Protein AF-A0A1Y1XAL0-F1 (afdb_monomer_lite)

Secondary structure (DSSP, 8-state):
-----HHHHHHHHHHHHHHHHHHHTTTTHHHHHHHHHHHTT------------------------HHHHHHT---TT-HHHHHHHHHHHHHHHHHHT-PBPHHHHS-HHHHHHSEE--S-----S-HHHHHHHT--SSHHHHHHHTT-SPPBTTBTT---S------PPTT--HHHHHHHHTTTT-HHHHHTT--STTPPPP-SPPPHHHHHHHHHHHHHH--SS-HHHHHTTSTT--HHHHHHHIIIIITTTTSEE-TTEEE-TTS-EEE---GGGGGGGGGTTGGGSTTSSSSSS--------------------------------SHHHHHHHHHHHHHSSSSSS-PPP-------PPPPP-

InterPro domains:
  IPR001005 SANT/Myb domain [PF00249] (204-249)
  IPR001005 SANT/Myb domain [PS50090] (204-250)
  IPR001005 SANT/Myb domain [cd00167] (206-250)
  IPR009057 Homedomain-like superfamily [SSF46689] (199-249)

Radius of gyration: 33.15 Å; chains: 1; bounding box: 78×92×92 Å

pLDDT: mean 72.62, std 22.56, range [26.36, 98.56]

Structure (mmCIF, N/CA/C/O backbone):
data_AF-A0A1Y1XAL0-F1
#
_entry.id   AF-A0A1Y1XAL0-F1
#
loop_
_atom_site.group_PDB
_atom_site.id
_atom_site.type_symbol
_atom_site.label_atom_id
_atom_site.label_alt_id
_atom_site.label_comp_id
_atom_site.label_asym_id
_atom_site.label_entity_id
_atom_site.label_seq_id
_atom_site.pdbx_PDB_ins_code
_atom_site.Cartn_x
_atom_site.Cartn_y
_atom_site.Cartn_z
_atom_site.occupancy
_atom_site.B_iso_or_equiv
_atom_site.auth_seq_id
_atom_site.auth_comp_id
_atom_site.auth_asym_id
_atom_site.auth_atom_id
_atom_site.pdbx_PDB_model_num
ATOM 1 N N . MET A 1 1 ? 34.451 -15.768 -30.040 1.00 48.62 1 MET A N 1
ATOM 2 C CA . MET A 1 1 ? 32.984 -15.589 -30.015 1.00 48.62 1 MET A CA 1
ATOM 3 C C . MET A 1 1 ? 32.489 -16.517 -28.932 1.00 48.62 1 MET A C 1
ATOM 5 O O . MET A 1 1 ? 32.356 -17.710 -29.168 1.00 48.62 1 MET A O 1
ATOM 9 N N . ASP A 1 2 ? 32.431 -15.988 -27.718 1.00 59.09 2 ASP A N 1
ATOM 10 C CA . ASP A 1 2 ? 32.365 -16.779 -26.494 1.00 59.09 2 ASP A CA 1
ATOM 11 C C . ASP A 1 2 ? 31.054 -17.565 -26.397 1.00 59.09 2 ASP A C 1
ATOM 13 O O . ASP A 1 2 ? 30.003 -17.107 -26.849 1.00 59.09 2 ASP A O 1
ATOM 17 N N . ASN A 1 3 ? 31.131 -18.768 -25.823 1.00 72.75 3 ASN A N 1
ATOM 18 C CA . ASN A 1 3 ? 29.997 -19.660 -25.591 1.00 72.75 3 ASN A CA 1
ATOM 19 C C . ASN A 1 3 ? 29.075 -19.051 -24.518 1.00 72.75 3 ASN A C 1
ATOM 21 O O . ASN A 1 3 ? 29.126 -19.409 -23.343 1.00 72.75 3 ASN A O 1
ATOM 25 N N . ILE A 1 4 ? 28.258 -18.075 -24.919 1.00 79.06 4 ILE A N 1
ATOM 26 C CA . ILE A 1 4 ? 27.230 -17.478 -24.066 1.00 79.06 4 ILE A CA 1
ATOM 27 C C . ILE A 1 4 ? 26.192 -18.561 -23.771 1.00 79.06 4 ILE A C 1
ATOM 29 O O . ILE A 1 4 ? 25.598 -19.132 -24.692 1.00 79.06 4 ILE A O 1
ATOM 33 N N . ASN A 1 5 ? 26.001 -18.833 -22.479 1.00 90.44 5 ASN A N 1
ATOM 34 C CA . ASN A 1 5 ? 25.055 -19.814 -21.960 1.00 90.44 5 ASN A CA 1
ATOM 35 C C . ASN A 1 5 ? 23.642 -19.551 -22.519 1.00 90.44 5 ASN A C 1
ATOM 37 O O . ASN A 1 5 ? 23.236 -18.402 -22.690 1.00 90.44 5 ASN A O 1
ATOM 41 N N . GLU A 1 6 ? 22.871 -20.601 -22.793 1.00 86.44 6 GLU A N 1
ATOM 42 C CA . GLU A 1 6 ? 21.536 -20.506 -23.401 1.00 86.44 6 GLU A CA 1
ATOM 43 C C . GLU A 1 6 ? 20.585 -19.616 -22.584 1.00 86.44 6 GLU A C 1
ATOM 45 O O . GLU A 1 6 ? 19.901 -18.750 -23.133 1.00 86.44 6 GLU A O 1
ATOM 50 N N . TYR A 1 7 ? 20.658 -19.722 -21.255 1.00 80.56 7 TYR A N 1
ATOM 51 C CA . TYR A 1 7 ? 19.945 -18.840 -20.328 1.00 80.56 7 TYR A CA 1
ATOM 52 C C . TYR A 1 7 ? 20.280 -17.354 -20.539 1.00 80.56 7 TYR A C 1
ATOM 54 O O . TYR A 1 7 ? 19.427 -16.472 -20.440 1.00 80.56 7 TYR A O 1
ATOM 62 N N . GLU A 1 8 ? 21.539 -17.054 -20.835 1.00 72.50 8 GLU A N 1
ATOM 63 C CA . GLU A 1 8 ? 22.023 -15.691 -20.999 1.00 72.50 8 GLU A CA 1
ATOM 64 C C . GLU A 1 8 ? 21.599 -15.097 -22.346 1.00 72.50 8 GLU A C 1
ATOM 66 O O . GLU A 1 8 ? 21.223 -13.924 -22.397 1.00 72.50 8 GLU A O 1
ATOM 71 N N . LYS A 1 9 ? 21.520 -15.924 -23.398 1.00 87.00 9 LYS A N 1
ATOM 72 C CA . LYS A 1 9 ? 20.901 -15.547 -24.678 1.00 87.00 9 LYS A CA 1
ATOM 73 C C . LYS A 1 9 ? 19.424 -15.194 -24.501 1.00 87.00 9 LYS A C 1
ATOM 75 O O . LYS A 1 9 ? 19.011 -14.108 -24.901 1.00 87.00 9 LYS A O 1
ATOM 80 N N . GLN A 1 10 ? 18.649 -16.058 -23.843 1.00 79.94 10 GLN A N 1
ATOM 81 C CA . GLN A 1 10 ? 17.216 -15.826 -23.621 1.00 79.94 10 GLN A CA 1
ATOM 82 C C . GLN A 1 10 ? 16.967 -14.569 -22.778 1.00 79.94 10 GLN A C 1
ATOM 84 O O . GLN A 1 10 ? 16.070 -13.772 -23.051 1.00 79.94 10 GLN A O 1
ATOM 89 N N . ARG A 1 11 ? 17.817 -14.333 -21.779 1.00 76.75 11 ARG A N 1
ATOM 90 C CA . ARG A 1 11 ? 17.751 -13.135 -20.950 1.00 76.75 11 ARG A CA 1
ATOM 91 C C . ARG A 1 11 ? 18.066 -11.849 -21.724 1.00 76.75 11 ARG A C 1
ATOM 93 O O . ARG A 1 11 ? 17.391 -10.844 -21.501 1.00 76.75 11 ARG A O 1
ATOM 100 N N . LEU A 1 12 ? 19.084 -11.850 -22.587 1.00 78.50 12 LEU A N 1
ATOM 101 C CA . LEU A 1 12 ? 19.417 -10.696 -23.433 1.00 78.50 12 LEU A CA 1
ATOM 102 C C . LEU A 1 12 ? 18.283 -10.375 -24.410 1.00 78.50 12 LEU A C 1
ATOM 104 O O . LEU A 1 12 ? 17.948 -9.203 -24.584 1.00 78.50 12 LEU A O 1
ATOM 108 N N . GLU A 1 13 ? 17.640 -11.405 -24.955 1.00 86.69 13 GLU A N 1
ATOM 109 C CA . GLU A 1 13 ? 16.470 -11.250 -25.816 1.00 86.69 13 GLU A CA 1
ATOM 110 C C . GLU A 1 13 ? 15.296 -10.600 -25.066 1.00 86.69 13 GLU A C 1
ATOM 112 O O . GLU A 1 13 ? 14.691 -9.644 -25.554 1.00 86.69 13 GLU A O 1
ATOM 117 N N . ASN A 1 14 ? 15.039 -11.008 -23.818 1.00 78.81 14 ASN A N 1
ATOM 118 C CA . ASN A 1 14 ? 14.011 -10.382 -22.978 1.00 78.81 14 ASN A CA 1
ATOM 119 C C . ASN A 1 14 ? 14.323 -8.904 -22.675 1.00 78.81 14 ASN A C 1
ATOM 121 O O . ASN A 1 14 ? 13.426 -8.058 -22.693 1.00 78.81 14 ASN A O 1
ATOM 125 N N . ILE A 1 15 ? 15.594 -8.561 -22.428 1.00 74.56 15 ILE A N 1
ATOM 126 C CA . ILE A 1 15 ? 16.019 -7.165 -22.231 1.00 74.56 15 ILE A CA 1
ATOM 127 C C . ILE A 1 15 ? 15.779 -6.350 -23.505 1.00 74.56 15 ILE A C 1
ATOM 129 O O . ILE A 1 15 ? 15.231 -5.248 -23.425 1.00 74.56 15 ILE A O 1
ATOM 133 N N . ARG A 1 16 ? 16.149 -6.890 -24.670 1.00 82.94 16 ARG A N 1
ATOM 134 C CA . ARG A 1 16 ? 15.943 -6.244 -25.969 1.00 82.94 16 ARG A CA 1
ATOM 135 C C . ARG A 1 16 ? 14.458 -5.985 -26.231 1.00 82.94 16 ARG A C 1
ATOM 137 O O . ARG A 1 16 ? 14.085 -4.841 -26.489 1.00 82.94 16 ARG A O 1
ATOM 144 N N . ARG A 1 17 ? 13.609 -6.999 -26.053 1.00 83.56 17 ARG A N 1
ATOM 145 C CA . ARG A 1 17 ? 12.149 -6.896 -26.204 1.00 83.56 17 ARG A CA 1
ATOM 146 C C . ARG A 1 17 ? 11.548 -5.828 -25.289 1.00 83.56 17 ARG A C 1
ATOM 148 O O . ARG A 1 17 ? 10.662 -5.077 -25.690 1.00 83.56 17 ARG A O 1
ATOM 155 N N . ASN A 1 18 ? 12.060 -5.710 -24.065 1.00 74.56 18 ASN A N 1
ATOM 156 C CA . ASN A 1 18 ? 11.615 -4.687 -23.119 1.00 74.56 18 ASN A CA 1
ATOM 157 C C . ASN A 1 18 ? 12.042 -3.278 -23.515 1.00 74.56 18 ASN A C 1
ATOM 159 O O . ASN A 1 18 ? 11.266 -2.338 -23.354 1.00 74.56 18 ASN A O 1
ATOM 163 N N . GLN A 1 19 ? 13.244 -3.117 -24.063 1.00 72.62 19 GLN A N 1
ATOM 164 C CA . GLN A 1 19 ? 13.681 -1.835 -24.609 1.00 72.62 19 GLN A CA 1
ATOM 165 C C . GLN A 1 19 ? 12.853 -1.427 -25.832 1.00 72.62 19 GLN A C 1
ATOM 167 O O . GLN A 1 19 ? 12.504 -0.254 -25.947 1.00 72.62 19 GLN A O 1
ATOM 172 N N . GLU A 1 20 ? 12.507 -2.367 -26.712 1.00 83.88 20 GLU A N 1
ATOM 173 C CA . GLU A 1 20 ? 11.638 -2.127 -27.871 1.00 83.88 20 GLU A CA 1
ATOM 174 C C . GLU A 1 20 ? 10.230 -1.697 -27.430 1.00 83.88 20 GLU A C 1
ATOM 176 O O . GLU A 1 20 ? 9.794 -0.615 -27.818 1.00 83.88 20 GLU A O 1
ATOM 181 N N . LYS A 1 21 ? 9.595 -2.412 -26.489 1.00 84.38 21 LYS A N 1
ATOM 182 C CA . LYS A 1 21 ? 8.302 -1.999 -25.904 1.00 84.38 21 LYS A CA 1
ATOM 183 C C . LYS A 1 21 ? 8.347 -0.601 -25.275 1.00 84.38 21 LYS A C 1
ATOM 185 O O . LYS A 1 21 ? 7.420 0.191 -25.420 1.00 84.38 21 LYS A O 1
ATOM 190 N N . LEU A 1 22 ? 9.426 -0.255 -24.568 1.00 78.50 22 LEU A N 1
ATOM 191 C CA . LEU A 1 22 ? 9.580 1.088 -23.988 1.00 78.50 22 LEU A CA 1
ATOM 192 C C . LEU A 1 22 ? 9.746 2.183 -25.056 1.00 78.50 22 LEU A C 1
ATOM 194 O O . LEU A 1 22 ? 9.347 3.327 -24.812 1.00 78.50 22 LEU A O 1
ATOM 198 N N . LYS A 1 23 ? 10.342 1.858 -26.212 1.00 80.38 23 LYS A N 1
ATOM 199 C CA . LYS A 1 23 ? 10.424 2.760 -27.371 1.00 80.38 23 LYS A CA 1
ATOM 200 C C . LYS A 1 23 ? 9.059 2.923 -28.032 1.00 80.38 23 LYS A C 1
ATOM 202 O O . LYS A 1 23 ? 8.672 4.058 -28.282 1.00 80.38 23 LYS A O 1
ATOM 207 N N . GLU A 1 24 ? 8.325 1.830 -28.240 1.00 85.50 24 GLU A N 1
ATOM 208 C CA . GLU A 1 24 ? 6.957 1.844 -28.783 1.00 85.50 24 GLU A CA 1
ATOM 209 C C . GLU A 1 24 ? 6.018 2.708 -27.934 1.00 85.50 24 GLU A C 1
ATOM 211 O O . GLU A 1 24 ? 5.260 3.515 -28.462 1.00 85.50 24 GLU A O 1
ATOM 216 N N . LEU A 1 25 ? 6.135 2.625 -26.605 1.00 86.19 25 LEU A N 1
ATOM 217 C CA . LEU A 1 25 ? 5.357 3.443 -25.670 1.00 86.19 25 LEU A CA 1
ATOM 218 C C . LEU A 1 25 ? 5.834 4.906 -25.566 1.00 86.19 25 LEU A C 1
ATOM 220 O O . LEU A 1 25 ? 5.322 5.651 -24.731 1.00 86.19 25 LEU A O 1
ATOM 224 N N . ASN A 1 26 ? 6.829 5.332 -26.356 1.00 81.62 26 ASN A N 1
ATOM 225 C CA . ASN A 1 26 ? 7.427 6.675 -26.313 1.00 81.62 26 ASN A CA 1
ATOM 226 C C . ASN A 1 26 ? 7.956 7.104 -24.925 1.00 81.62 26 ASN A C 1
ATOM 228 O O . ASN A 1 26 ? 8.165 8.286 -24.648 1.00 81.62 26 ASN A O 1
ATOM 232 N N . LEU A 1 27 ? 8.240 6.150 -24.034 1.00 71.06 27 LEU A N 1
ATOM 233 C CA . LEU A 1 27 ? 8.754 6.444 -22.692 1.00 71.06 27 LEU A CA 1
ATOM 234 C C . LEU A 1 27 ? 10.250 6.803 -22.714 1.00 71.06 27 LEU A C 1
ATOM 236 O O . LEU A 1 27 ? 10.735 7.511 -21.831 1.00 71.06 27 LEU A O 1
ATOM 240 N N . LEU A 1 28 ? 10.984 6.335 -23.730 1.00 62.69 28 LEU A N 1
ATOM 241 C CA . LEU A 1 28 ? 12.413 6.615 -23.925 1.00 62.69 28 LEU A CA 1
ATOM 242 C C . LEU A 1 28 ? 12.677 7.962 -24.620 1.00 62.69 28 LEU A C 1
ATOM 244 O O . LEU A 1 28 ? 13.638 8.647 -24.264 1.00 62.69 28 LEU A O 1
ATOM 248 N N . SER A 1 29 ? 11.820 8.379 -25.557 1.00 61.69 29 SER A N 1
ATOM 249 C CA . SER A 1 29 ? 11.965 9.647 -26.292 1.00 61.69 29 SER A CA 1
ATOM 250 C C . SER A 1 29 ? 11.763 10.862 -25.384 1.00 61.69 29 SER A C 1
ATOM 252 O O . SER A 1 29 ? 12.514 11.833 -25.483 1.00 61.69 29 SER A O 1
ATOM 254 N N . ALA A 1 30 ? 10.856 10.768 -24.406 1.00 57.75 30 ALA A N 1
ATOM 255 C CA . ALA A 1 30 ? 10.685 11.793 -23.379 1.00 57.75 30 ALA A CA 1
ATOM 256 C C . ALA A 1 30 ? 11.968 12.033 -22.563 1.00 57.75 30 ALA A C 1
ATOM 258 O O . ALA A 1 30 ? 12.241 13.165 -22.188 1.00 57.75 30 ALA A O 1
ATOM 259 N N . SER A 1 31 ? 12.786 11.003 -22.309 1.00 55.25 31 SER A N 1
ATOM 260 C CA . SER A 1 31 ? 14.052 11.150 -21.575 1.00 55.25 31 SER A CA 1
ATOM 261 C C . SER A 1 31 ? 15.145 11.827 -22.409 1.00 55.25 31 SER A C 1
ATOM 263 O O . SER A 1 31 ? 15.897 12.638 -21.870 1.00 55.25 31 SER A O 1
ATOM 265 N N . LEU A 1 32 ? 15.230 11.506 -23.705 1.00 58.97 32 LEU A N 1
ATOM 266 C CA . LEU A 1 32 ? 16.226 12.063 -24.632 1.00 58.97 32 LEU A CA 1
ATOM 267 C C . LEU A 1 32 ? 15.937 13.531 -24.988 1.00 58.97 32 LEU A C 1
ATOM 269 O O . LEU A 1 32 ? 16.860 14.339 -25.028 1.00 58.97 32 LEU A O 1
ATOM 273 N N . LEU A 1 33 ? 14.662 13.918 -25.116 1.00 55.84 33 LEU A N 1
ATOM 274 C CA . LEU A 1 33 ? 14.248 15.313 -25.349 1.00 55.84 33 LEU A CA 1
ATOM 275 C C . LEU A 1 33 ? 14.695 16.288 -24.239 1.00 55.84 33 LEU A C 1
ATOM 277 O O . LEU A 1 33 ? 14.855 17.482 -24.491 1.00 55.84 33 LEU A O 1
ATOM 281 N N . PHE A 1 34 ? 14.944 15.806 -23.016 1.00 54.88 34 PHE A N 1
ATOM 282 C CA . PHE A 1 34 ? 15.472 16.636 -21.925 1.00 54.88 34 PHE A CA 1
ATOM 283 C C . PHE A 1 34 ? 17.009 16.669 -21.846 1.00 54.88 34 PHE A C 1
ATOM 285 O O . PHE A 1 34 ? 17.548 17.537 -21.150 1.00 54.88 34 PHE A O 1
ATOM 292 N N . GLU A 1 35 ? 17.727 15.772 -22.530 1.00 58.25 35 GLU A N 1
ATOM 293 C CA . GLU A 1 35 ? 19.197 15.764 -22.533 1.00 58.25 35 GLU A CA 1
ATOM 294 C C . GLU A 1 35 ? 19.777 16.909 -23.371 1.00 58.25 35 GLU A C 1
ATOM 296 O O . GLU A 1 35 ? 20.735 17.553 -22.926 1.00 58.25 35 GLU A O 1
ATOM 301 N N . ASP A 1 36 ? 19.161 17.255 -24.501 1.00 55.88 36 ASP A N 1
ATOM 302 C CA . ASP A 1 36 ? 19.665 18.323 -25.376 1.00 55.88 36 ASP A CA 1
ATOM 303 C C . ASP A 1 36 ? 19.477 19.726 -24.776 1.00 55.88 36 ASP A C 1
ATOM 305 O O . ASP A 1 36 ? 20.391 20.549 -24.823 1.00 55.88 36 ASP A O 1
ATOM 309 N N . LEU A 1 37 ? 18.391 19.961 -24.031 1.00 55.66 37 LEU A N 1
ATOM 310 C CA . LEU A 1 37 ? 18.186 21.215 -23.286 1.00 55.66 37 LEU A CA 1
ATOM 311 C C . LEU A 1 37 ? 19.155 21.395 -22.100 1.00 55.66 37 LEU A C 1
ATOM 313 O O . LEU A 1 37 ? 19.266 22.488 -21.532 1.00 55.66 37 LEU A O 1
ATOM 317 N N . SER A 1 38 ? 19.839 20.327 -21.679 1.00 54.50 38 SER A N 1
ATOM 318 C CA . SER A 1 38 ? 20.780 20.360 -20.555 1.00 54.50 38 SER A CA 1
ATOM 319 C C . SER A 1 38 ? 22.212 20.710 -20.973 1.00 54.50 38 SER A C 1
ATOM 321 O O . SER A 1 38 ? 22.966 21.253 -20.158 1.00 54.50 38 SER A O 1
ATOM 323 N N . LYS A 1 39 ? 22.577 20.467 -22.241 1.00 56.44 39 LYS A N 1
ATOM 324 C CA . LYS A 1 39 ? 23.927 20.726 -22.763 1.00 56.44 39 LYS A CA 1
ATOM 325 C C . LYS A 1 39 ? 24.206 22.222 -22.947 1.00 56.44 39 LYS A C 1
ATOM 327 O O . LYS A 1 39 ? 25.329 22.651 -22.699 1.00 56.44 39 LYS A O 1
ATOM 332 N N . GLU A 1 40 ? 23.193 23.044 -23.223 1.00 56.72 40 GLU A N 1
ATOM 333 C CA . GLU A 1 40 ? 23.378 24.495 -23.413 1.00 56.72 40 GLU A CA 1
ATOM 334 C C . GLU A 1 40 ? 23.544 25.306 -22.112 1.00 56.72 40 GLU A C 1
ATOM 336 O O . GLU A 1 40 ? 24.049 26.428 -22.138 1.00 56.72 40 GLU A O 1
ATOM 341 N N . LYS A 1 41 ? 23.181 24.771 -20.935 1.00 54.22 41 LYS A N 1
ATOM 342 C CA . LYS A 1 41 ? 23.181 25.551 -19.673 1.00 54.22 41 LYS A CA 1
ATOM 343 C C . LYS A 1 41 ? 24.409 25.355 -18.774 1.00 54.22 41 LYS A C 1
ATOM 345 O O . LYS A 1 41 ? 24.507 26.004 -17.727 1.00 54.22 41 LYS A O 1
ATOM 350 N N . ASN A 1 42 ? 25.390 24.549 -19.179 1.00 47.28 42 ASN A N 1
ATOM 351 C CA . ASN A 1 42 ? 26.581 24.250 -18.373 1.00 47.28 42 ASN A CA 1
ATOM 352 C C . ASN A 1 42 ? 27.774 25.188 -18.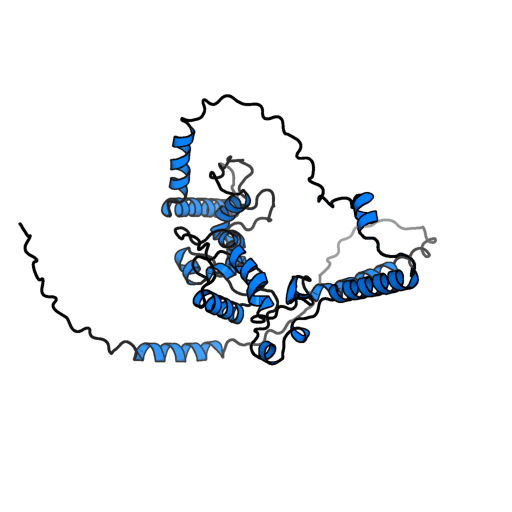655 1.00 47.28 42 ASN A C 1
ATOM 354 O O . ASN A 1 42 ? 28.885 24.748 -18.925 1.00 47.28 42 ASN A O 1
ATOM 358 N N . LYS A 1 43 ? 27.564 26.504 -18.501 1.00 52.88 43 LYS A N 1
ATOM 359 C CA . LYS A 1 43 ? 28.628 27.505 -18.248 1.00 52.88 43 LYS A CA 1
ATOM 360 C C . LYS A 1 43 ? 28.443 28.209 -16.893 1.00 52.88 43 LYS A C 1
ATOM 362 O O . LYS A 1 43 ? 28.799 29.372 -16.723 1.00 52.88 43 LYS A O 1
ATOM 367 N N . LYS A 1 44 ? 27.869 27.534 -15.889 1.00 51.56 44 LYS A N 1
ATOM 368 C CA . LYS A 1 44 ? 27.750 28.099 -14.533 1.00 51.56 44 LYS A CA 1
ATOM 369 C C . LYS A 1 44 ? 28.879 27.601 -13.632 1.00 51.56 44 LYS A C 1
ATOM 371 O O . LYS A 1 44 ? 29.004 26.412 -13.356 1.00 51.56 44 LYS A O 1
ATOM 376 N N . ARG A 1 45 ? 29.702 28.568 -13.208 1.00 51.12 45 ARG A N 1
ATOM 377 C CA . ARG A 1 45 ? 30.808 28.482 -12.244 1.00 51.12 45 ARG A CA 1
ATOM 378 C C . ARG A 1 45 ? 30.515 27.472 -11.127 1.00 51.12 45 ARG A C 1
ATOM 380 O O . ARG A 1 45 ? 29.500 27.592 -10.442 1.00 51.12 45 ARG A O 1
ATOM 387 N N . LYS A 1 46 ? 31.432 26.519 -10.918 1.00 42.88 46 LYS A N 1
ATOM 388 C CA . LYS A 1 46 ? 31.450 25.629 -9.749 1.00 42.88 46 LYS A CA 1
ATOM 389 C C . LYS A 1 46 ? 31.536 26.488 -8.482 1.00 42.88 46 LYS A C 1
ATOM 391 O O . LYS A 1 46 ? 32.620 26.898 -8.087 1.00 42.88 46 LYS A O 1
ATOM 396 N N . ARG A 1 47 ? 30.397 26.786 -7.854 1.00 50.78 47 ARG A N 1
ATOM 397 C CA . ARG A 1 47 ? 30.373 27.251 -6.465 1.00 50.78 47 ARG A CA 1
ATOM 398 C C . ARG A 1 47 ? 30.624 26.034 -5.586 1.00 50.78 47 ARG A C 1
ATOM 400 O O . ARG A 1 47 ? 29.810 25.113 -5.549 1.00 50.78 47 ARG A O 1
ATOM 407 N N . THR A 1 48 ? 31.775 26.017 -4.930 1.00 46.44 48 THR A N 1
ATOM 408 C CA . THR A 1 48 ? 32.097 25.105 -3.836 1.00 46.44 48 THR A CA 1
ATOM 409 C C . THR A 1 48 ? 31.086 25.332 -2.715 1.00 46.44 48 THR A C 1
ATOM 411 O O . THR A 1 48 ? 31.164 26.296 -1.963 1.00 46.44 48 THR A O 1
ATOM 414 N N . TYR A 1 49 ? 30.074 24.469 -2.630 1.00 51.47 49 TYR A N 1
ATOM 415 C CA . TYR A 1 49 ? 29.219 24.414 -1.453 1.00 51.47 49 TYR A CA 1
ATOM 416 C C . TYR A 1 49 ? 29.961 23.628 -0.375 1.00 51.47 49 TYR A C 1
ATOM 418 O O . TYR A 1 49 ? 30.008 22.397 -0.413 1.00 51.47 49 TYR A O 1
ATOM 426 N N . GLU A 1 50 ? 30.537 24.338 0.592 1.00 58.81 50 GLU A N 1
ATOM 427 C CA . GLU A 1 50 ? 30.875 23.735 1.875 1.00 58.81 50 GLU A CA 1
ATOM 428 C C . GLU A 1 50 ? 29.600 23.130 2.469 1.00 58.81 50 GLU A C 1
ATOM 430 O O . GLU A 1 50 ? 28.573 23.800 2.626 1.00 58.81 50 GLU A O 1
ATOM 435 N N . LYS A 1 51 ? 29.645 21.829 2.769 1.00 50.12 51 LYS A N 1
ATOM 436 C CA . LYS A 1 51 ? 28.567 21.133 3.470 1.00 50.12 51 LYS A CA 1
ATOM 437 C C . LYS A 1 51 ? 28.398 21.772 4.849 1.00 50.12 51 LYS A C 1
ATOM 439 O O . LYS A 1 51 ? 29.077 21.386 5.799 1.00 50.12 51 LYS A O 1
ATOM 444 N N . LYS A 1 52 ? 27.461 22.714 4.985 1.00 54.31 52 LYS A N 1
ATOM 445 C CA . LYS A 1 52 ? 26.946 23.118 6.297 1.00 54.31 52 LYS A CA 1
ATOM 446 C C . LYS A 1 52 ? 26.393 21.864 6.971 1.00 54.31 52 LYS A C 1
ATOM 448 O O . LYS A 1 52 ? 25.378 21.323 6.537 1.00 54.31 52 LYS A O 1
ATOM 453 N N . LYS A 1 53 ? 27.082 21.390 8.014 1.00 57.28 53 LYS A N 1
ATOM 454 C CA . LYS A 1 53 ? 26.567 20.372 8.935 1.00 57.28 53 LYS A CA 1
ATOM 455 C C . LYS A 1 53 ? 25.220 20.877 9.450 1.00 57.28 53 LYS A C 1
ATOM 457 O O . LYS A 1 53 ? 25.172 21.868 10.178 1.00 57.28 53 LYS A O 1
ATOM 462 N N . THR A 1 54 ? 24.130 20.236 9.044 1.00 49.75 54 THR A N 1
ATOM 463 C CA . THR A 1 54 ? 22.817 20.443 9.650 1.00 49.75 54 THR A CA 1
ATOM 464 C C . THR A 1 54 ? 22.939 20.024 11.108 1.00 49.75 54 THR A C 1
ATOM 466 O O . THR A 1 54 ? 23.035 18.835 11.401 1.00 49.75 54 THR A O 1
ATOM 469 N N . LYS A 1 55 ? 23.029 20.999 12.019 1.00 64.12 55 LYS A N 1
ATOM 470 C CA . LYS A 1 55 ? 22.909 20.729 13.452 1.00 64.12 55 LYS A CA 1
ATOM 471 C C . LYS A 1 55 ? 21.532 20.107 13.659 1.00 64.12 55 LYS A C 1
ATOM 473 O O . LYS A 1 55 ? 20.542 20.677 13.205 1.00 64.12 55 LYS A O 1
ATOM 478 N N . GLU A 1 56 ? 21.489 18.936 14.283 1.00 55.03 56 GLU A N 1
ATOM 479 C CA . GLU A 1 56 ? 20.242 18.305 14.700 1.00 55.03 56 GLU A CA 1
ATOM 480 C C . GLU A 1 56 ? 19.423 19.332 15.484 1.00 55.03 56 GLU A C 1
ATOM 482 O O . GLU A 1 56 ? 19.864 19.846 16.517 1.00 55.03 56 GLU A O 1
ATOM 487 N N . VAL A 1 57 ? 18.248 19.678 14.958 1.00 50.03 57 VAL A N 1
ATOM 488 C CA . VAL A 1 57 ? 17.283 20.503 15.678 1.00 50.03 57 VAL A CA 1
ATOM 489 C C . VAL A 1 57 ? 16.724 19.609 16.774 1.00 50.03 57 VAL A C 1
ATOM 491 O O . VAL A 1 57 ? 15.778 18.855 16.558 1.00 50.03 57 VAL A O 1
ATOM 494 N N . LYS A 1 58 ? 17.363 19.638 17.947 1.00 54.19 58 LYS A N 1
ATOM 495 C CA . LYS A 1 58 ? 16.783 19.053 19.154 1.00 54.19 58 LYS A CA 1
ATOM 496 C C . LYS A 1 58 ? 15.405 19.697 19.349 1.00 54.19 58 LYS A C 1
ATOM 498 O O . LYS A 1 58 ? 15.310 20.918 19.192 1.00 54.19 58 LYS A O 1
ATOM 503 N N . PRO A 1 59 ? 14.352 18.919 19.658 1.00 45.75 59 PRO A N 1
ATOM 504 C CA . PRO A 1 59 ? 13.040 19.483 19.941 1.00 45.75 59 PRO A CA 1
ATOM 505 C C . PRO A 1 59 ? 13.204 20.579 20.993 1.00 45.75 59 PRO A C 1
ATOM 507 O O . PRO A 1 59 ? 13.826 20.363 22.038 1.00 45.75 59 PRO A O 1
ATOM 510 N N . VAL A 1 60 ? 12.711 21.777 20.678 1.00 45.22 60 VAL A N 1
ATOM 511 C CA . VAL A 1 60 ? 12.734 22.923 21.587 1.00 45.22 60 VAL A CA 1
ATOM 512 C C . VAL A 1 60 ? 11.702 22.642 22.672 1.00 45.22 60 VAL A C 1
ATOM 514 O O . VAL A 1 60 ? 10.594 23.169 22.657 1.00 45.22 60 VAL A O 1
ATOM 517 N N . TYR A 1 61 ? 12.054 21.792 23.633 1.00 52.00 61 TYR A N 1
ATOM 518 C CA . TYR A 1 61 ? 11.429 21.860 24.939 1.00 52.00 61 TYR A CA 1
ATOM 519 C C . TYR A 1 61 ? 11.808 23.236 25.477 1.00 52.00 61 TYR A C 1
ATOM 521 O O . TYR A 1 61 ? 12.967 23.469 25.834 1.00 52.00 61 TYR A O 1
ATOM 529 N N . LYS A 1 62 ? 10.868 24.190 25.445 1.00 53.50 62 LYS A N 1
ATOM 530 C CA . LYS A 1 62 ? 11.038 25.464 26.145 1.00 53.50 62 LYS A CA 1
ATOM 531 C C . LYS A 1 62 ? 11.324 25.094 27.596 1.00 53.50 62 LYS A C 1
ATOM 533 O O . LYS A 1 62 ? 10.428 24.639 28.299 1.00 53.50 62 LYS A O 1
ATOM 538 N N . ARG A 1 63 ? 12.587 25.210 28.021 1.00 55.06 63 ARG A N 1
ATOM 539 C CA . ARG A 1 63 ? 12.950 25.087 29.433 1.00 55.06 63 ARG A CA 1
ATOM 540 C C . ARG A 1 63 ? 12.057 26.071 30.170 1.00 55.06 63 ARG A C 1
ATOM 542 O O . ARG A 1 63 ? 12.163 27.271 29.921 1.00 55.06 63 ARG A O 1
ATOM 549 N N . ILE A 1 64 ? 11.182 25.547 31.022 1.00 66.12 64 ILE A N 1
ATOM 550 C CA . ILE A 1 64 ? 10.385 26.361 31.931 1.00 66.12 64 ILE A CA 1
ATOM 551 C C . ILE A 1 64 ? 11.388 27.232 32.683 1.00 66.12 64 ILE A C 1
ATOM 553 O O . ILE A 1 64 ? 12.309 26.728 33.332 1.00 66.12 64 ILE A O 1
ATOM 557 N N . THR A 1 65 ? 11.299 28.544 32.491 1.00 71.81 65 THR A N 1
ATOM 558 C CA . THR A 1 65 ? 12.237 29.461 33.132 1.00 71.81 65 THR A CA 1
ATOM 559 C C . THR A 1 65 ? 11.944 29.500 34.627 1.00 71.81 65 THR A C 1
ATOM 561 O O . THR A 1 65 ? 10.814 29.281 35.065 1.00 71.81 65 THR A O 1
ATOM 564 N N . ARG A 1 66 ? 12.954 29.826 35.438 1.00 63.53 66 ARG A N 1
ATOM 565 C CA . ARG A 1 66 ? 12.804 29.941 36.899 1.00 63.53 66 ARG A CA 1
ATOM 566 C C . ARG A 1 66 ? 11.674 30.906 37.301 1.00 63.53 66 ARG A C 1
ATOM 568 O O . ARG A 1 66 ? 11.075 30.732 38.353 1.00 63.53 66 ARG A O 1
ATOM 575 N N . ASN A 1 67 ? 11.352 31.874 36.441 1.00 66.19 67 ASN A N 1
ATOM 576 C CA . ASN A 1 67 ? 10.257 32.824 36.637 1.00 66.19 67 ASN A CA 1
ATOM 577 C C . ASN A 1 67 ? 8.887 32.259 36.225 1.00 66.19 67 ASN A C 1
ATOM 579 O O . ASN A 1 67 ? 7.904 32.545 36.898 1.00 66.19 67 ASN A O 1
ATOM 583 N N . GLN A 1 68 ? 8.811 31.407 35.196 1.00 67.25 68 GLN A N 1
ATOM 584 C CA . GLN A 1 68 ? 7.583 30.666 34.866 1.00 67.25 68 GLN A CA 1
ATOM 585 C C . GLN A 1 68 ? 7.228 29.646 35.955 1.00 67.25 68 GLN A C 1
ATOM 587 O O . GLN A 1 68 ? 6.062 29.508 36.301 1.00 67.25 68 GLN A O 1
ATOM 592 N N . ALA A 1 69 ? 8.232 28.996 36.554 1.00 60.53 69 ALA A N 1
ATOM 593 C CA . ALA A 1 69 ? 8.032 28.103 37.696 1.00 60.53 69 ALA A CA 1
ATOM 594 C C . ALA A 1 69 ? 7.520 28.845 38.947 1.00 60.53 69 ALA A C 1
ATOM 596 O O . ALA A 1 69 ? 6.715 28.297 39.689 1.00 60.53 69 ALA A O 1
ATOM 597 N N . LYS A 1 70 ? 7.951 30.100 39.160 1.00 64.19 70 LYS A N 1
ATOM 598 C CA . LYS A 1 70 ? 7.447 30.962 40.244 1.00 64.19 70 LYS A CA 1
ATOM 599 C C . LYS A 1 70 ? 6.025 31.466 39.985 1.00 64.19 70 LYS A C 1
ATOM 601 O O . LYS A 1 70 ? 5.218 31.463 40.898 1.00 64.19 70 LYS A O 1
ATOM 606 N N . LEU A 1 71 ? 5.706 31.866 38.751 1.00 62.19 71 LEU A N 1
ATOM 607 C CA . LEU A 1 71 ? 4.355 32.313 38.376 1.00 62.19 71 LEU A CA 1
ATOM 608 C C . LEU A 1 71 ? 3.317 31.194 38.454 1.00 62.19 71 LEU A C 1
ATOM 610 O O . LEU A 1 71 ? 2.150 31.475 38.702 1.00 62.19 71 LEU A O 1
ATOM 614 N N . LEU A 1 72 ? 3.738 29.940 38.267 1.00 61.47 72 LEU A N 1
ATOM 615 C CA . LEU A 1 72 ? 2.838 28.805 38.403 1.00 61.47 72 LEU A CA 1
ATOM 616 C C . LEU A 1 72 ? 2.321 28.611 39.828 1.00 61.47 72 LEU A C 1
ATOM 618 O O . LEU A 1 72 ? 1.332 27.903 39.929 1.00 61.47 72 LEU A O 1
ATOM 622 N N . ASN A 1 73 ? 2.921 29.224 40.870 1.00 53.53 73 ASN A N 1
ATOM 623 C CA . ASN A 1 73 ? 2.416 29.301 42.256 1.00 53.53 73 ASN A CA 1
ATOM 624 C C . ASN A 1 73 ? 1.554 28.093 42.678 1.00 53.53 73 ASN A C 1
ATOM 626 O O . ASN A 1 73 ? 0.509 28.231 43.312 1.00 53.53 73 ASN A O 1
ATOM 630 N N . ILE A 1 74 ? 1.996 26.885 42.312 1.00 56.72 74 ILE A N 1
ATOM 631 C CA . ILE A 1 74 ? 1.378 25.658 42.781 1.00 56.72 74 ILE A CA 1
ATOM 632 C C . ILE A 1 74 ? 1.820 25.616 44.227 1.00 56.72 74 ILE A C 1
ATOM 634 O O . ILE A 1 74 ? 3.005 25.460 44.513 1.00 56.72 74 ILE A O 1
ATOM 638 N N . ASN A 1 75 ? 0.886 25.889 45.125 1.00 54.84 75 ASN A N 1
ATOM 639 C CA . ASN A 1 75 ? 1.104 25.868 46.555 1.00 54.84 75 ASN A CA 1
ATOM 640 C C . ASN A 1 75 ? 1.546 24.439 46.929 1.00 54.84 75 ASN A C 1
ATOM 642 O O . ASN A 1 75 ? 0.717 23.545 47.072 1.00 54.84 75 ASN A O 1
ATOM 646 N N . VAL A 1 76 ? 2.861 24.194 47.015 1.00 53.91 76 VAL A N 1
ATOM 647 C CA . VAL A 1 76 ? 3.491 22.874 47.258 1.00 53.91 76 VAL A CA 1
ATOM 648 C C . VAL A 1 76 ? 3.300 22.421 48.716 1.00 53.91 76 VAL A C 1
ATOM 650 O O . VAL A 1 76 ? 4.103 21.670 49.260 1.00 53.91 76 VAL A O 1
ATOM 653 N N . ASN A 1 77 ? 2.240 22.869 49.386 1.00 56.72 77 ASN A N 1
ATOM 654 C CA . ASN A 1 77 ? 1.979 22.506 50.776 1.00 56.72 77 ASN A CA 1
ATOM 655 C C . ASN A 1 77 ? 1.356 21.116 50.926 1.00 56.72 77 ASN A C 1
ATOM 657 O O . ASN A 1 77 ? 1.254 20.630 52.045 1.00 56.72 77 ASN A O 1
ATOM 661 N N . ASN A 1 78 ? 1.020 20.435 49.825 1.00 64.75 78 ASN A N 1
ATOM 662 C CA . ASN A 1 78 ? 0.488 19.078 49.875 1.00 64.75 78 ASN A CA 1
ATOM 663 C C . ASN A 1 78 ? 1.265 18.134 48.947 1.00 64.75 78 ASN A C 1
ATOM 665 O O . ASN A 1 78 ? 0.810 17.721 47.881 1.00 64.75 78 ASN A O 1
ATOM 669 N N . LYS A 1 79 ? 2.483 17.775 49.368 1.00 71.00 79 LYS A N 1
ATOM 670 C CA . LYS A 1 79 ? 3.339 16.782 48.693 1.00 71.00 79 LYS A CA 1
ATOM 671 C C . LYS A 1 79 ? 2.601 15.459 48.432 1.00 71.00 79 LYS A C 1
ATOM 673 O O . LYS A 1 79 ? 2.846 14.813 47.416 1.00 71.00 79 LYS A O 1
ATOM 678 N N . GLU A 1 80 ? 1.672 15.086 49.311 1.00 74.12 80 GLU A N 1
ATOM 679 C CA . GLU A 1 80 ? 0.824 13.906 49.135 1.00 74.12 80 GLU A CA 1
ATOM 680 C C . GLU A 1 80 ? -0.165 14.033 47.969 1.00 74.12 80 GLU A C 1
ATOM 682 O O . GLU A 1 80 ? -0.381 13.056 47.254 1.00 74.12 80 GLU A O 1
ATOM 687 N N . GLU A 1 81 ? -0.744 15.212 47.727 1.00 73.50 81 GLU A N 1
ATOM 688 C CA . GLU A 1 81 ? -1.652 15.421 46.589 1.00 73.50 81 GLU A CA 1
ATOM 689 C C . GLU A 1 81 ? -0.899 15.395 45.261 1.00 73.50 81 GLU A C 1
ATOM 691 O O . GLU A 1 81 ? -1.378 14.782 44.308 1.00 73.50 81 GLU A O 1
ATOM 696 N N . VAL A 1 82 ? 0.310 15.964 45.215 1.00 74.06 82 VAL A N 1
ATOM 697 C CA . VAL A 1 82 ? 1.176 15.905 44.026 1.00 74.06 82 VAL A CA 1
ATOM 698 C C . VAL A 1 82 ? 1.565 14.458 43.718 1.00 74.06 82 VAL A C 1
ATOM 700 O O . VAL A 1 82 ? 1.434 14.016 42.580 1.00 74.06 82 VAL A O 1
ATOM 703 N N . MET A 1 83 ? 1.947 13.669 44.730 1.00 75.50 83 MET A N 1
ATOM 704 C CA . MET A 1 83 ? 2.239 12.245 44.527 1.00 75.50 83 MET A CA 1
ATOM 705 C C . MET A 1 83 ? 1.003 11.450 44.081 1.00 75.50 83 MET A C 1
ATOM 707 O O . MET A 1 83 ? 1.122 10.578 43.221 1.00 75.50 83 MET A O 1
ATOM 711 N N . LYS A 1 84 ? -0.192 11.752 44.609 1.00 78.44 84 LYS A N 1
ATOM 712 C CA . LYS A 1 84 ? -1.449 11.126 44.160 1.00 78.44 84 LYS A CA 1
ATOM 713 C C . LYS A 1 84 ? -1.779 11.492 42.708 1.00 78.44 84 LYS A C 1
ATOM 715 O O . LYS A 1 84 ? -2.190 10.613 41.952 1.00 78.44 84 LYS A O 1
ATOM 720 N N . GLN A 1 85 ? -1.562 12.744 42.302 1.00 74.62 85 GLN A N 1
ATOM 721 C CA . GLN A 1 85 ? -1.743 13.193 40.918 1.00 74.62 85 GLN A CA 1
ATOM 722 C C . GLN A 1 85 ? -0.734 12.537 39.970 1.00 74.62 85 GLN A C 1
ATOM 724 O O . GLN A 1 85 ? -1.145 12.016 38.939 1.00 74.62 85 GLN A O 1
ATOM 729 N N . ASP A 1 86 ? 0.545 12.451 40.338 1.00 73.19 86 ASP A N 1
ATOM 730 C CA . ASP A 1 86 ? 1.572 11.792 39.521 1.00 73.19 86 ASP A CA 1
ATOM 731 C C . ASP A 1 86 ? 1.294 10.296 39.333 1.00 73.19 86 ASP A C 1
ATOM 733 O O . ASP A 1 86 ? 1.489 9.753 38.245 1.00 73.19 86 ASP A O 1
ATOM 737 N N . VAL A 1 87 ? 0.822 9.608 40.377 1.00 77.25 87 VAL A N 1
ATOM 738 C CA . VAL A 1 87 ? 0.415 8.198 40.278 1.00 77.25 87 VAL A CA 1
ATOM 739 C C . VAL A 1 87 ? -0.825 8.050 39.396 1.00 77.25 87 VAL A C 1
ATOM 741 O O . VAL A 1 87 ? -0.891 7.106 38.611 1.00 77.25 87 VAL A O 1
ATOM 744 N N . LYS A 1 88 ? -1.786 8.979 39.478 1.00 76.69 88 LYS A N 1
ATOM 745 C CA . LYS A 1 88 ? -2.974 8.982 38.616 1.00 76.69 88 LYS A CA 1
ATOM 746 C C . LYS A 1 88 ? -2.604 9.215 37.148 1.00 76.69 88 LYS A C 1
ATOM 748 O O . LYS A 1 88 ? -3.006 8.421 36.308 1.00 76.69 88 LYS A O 1
ATOM 753 N N . ILE A 1 89 ? -1.753 10.201 36.865 1.00 73.56 89 ILE A N 1
ATOM 754 C CA . ILE A 1 89 ? -1.234 10.494 35.521 1.00 73.56 89 ILE A CA 1
ATOM 755 C C . ILE A 1 89 ? -0.447 9.298 34.977 1.00 73.56 89 ILE A C 1
ATOM 757 O O . ILE A 1 89 ? -0.638 8.906 33.833 1.00 73.56 89 ILE A O 1
ATOM 761 N N . LYS A 1 90 ? 0.407 8.661 35.788 1.00 71.38 90 LYS A N 1
ATOM 762 C CA . LYS A 1 90 ? 1.135 7.454 35.364 1.00 71.38 90 LYS A CA 1
ATOM 763 C C . LYS A 1 90 ? 0.201 6.295 35.035 1.00 71.38 90 LYS A C 1
ATOM 765 O O . LYS A 1 90 ? 0.426 5.635 34.029 1.00 71.38 90 LYS A O 1
ATOM 770 N N . LYS A 1 91 ? -0.840 6.066 35.840 1.00 72.19 91 LYS A N 1
ATOM 771 C CA . LYS A 1 91 ? -1.853 5.041 35.550 1.00 72.19 91 LYS A CA 1
ATOM 772 C C . LYS A 1 91 ? -2.638 5.362 34.280 1.00 72.19 91 LYS A C 1
ATOM 774 O O . LYS A 1 91 ? -2.833 4.467 33.470 1.00 72.19 91 LYS A O 1
ATOM 779 N N . GLU A 1 92 ? -3.023 6.620 34.073 1.00 70.31 92 GLU A N 1
ATOM 780 C CA . GLU A 1 92 ? -3.683 7.066 32.840 1.00 70.31 92 GLU A CA 1
ATOM 781 C C . GLU A 1 92 ? -2.772 6.854 31.618 1.00 70.31 92 GLU A C 1
ATOM 783 O O . GLU A 1 92 ? -3.215 6.275 30.633 1.00 70.31 92 GLU A O 1
ATOM 788 N N . ILE A 1 93 ? -1.477 7.176 31.713 1.00 70.69 93 ILE A N 1
ATOM 789 C CA . ILE A 1 93 ? -0.485 6.929 30.648 1.00 70.69 93 ILE A CA 1
ATOM 790 C C . ILE A 1 93 ? -0.273 5.424 30.397 1.00 70.69 93 ILE A C 1
ATOM 792 O O . ILE A 1 93 ? -0.152 4.989 29.249 1.00 70.69 93 ILE A O 1
ATOM 796 N N . GLU A 1 94 ? -0.211 4.603 31.449 1.00 72.12 94 GLU A N 1
ATOM 797 C CA . GLU A 1 94 ? -0.086 3.145 31.320 1.00 72.12 94 GLU A CA 1
ATOM 798 C C . GLU A 1 94 ? -1.338 2.514 30.695 1.00 72.12 94 GLU A C 1
ATOM 800 O O . GLU A 1 94 ? -1.227 1.579 29.897 1.00 72.12 94 GLU A O 1
ATOM 805 N N . GLU A 1 95 ? -2.526 3.032 31.006 1.00 69.06 95 GLU A N 1
ATOM 806 C CA . GLU A 1 95 ? -3.780 2.623 30.372 1.00 69.06 95 GLU A CA 1
ATOM 807 C C . GLU A 1 95 ? -3.888 3.104 28.921 1.00 69.06 95 GLU A C 1
ATOM 809 O O . GLU A 1 95 ? -4.347 2.345 28.069 1.00 69.06 95 GLU A O 1
ATOM 814 N N . GLU A 1 96 ? -3.400 4.302 28.599 1.00 72.00 96 GLU A N 1
ATOM 815 C CA . GLU A 1 96 ? -3.306 4.819 27.226 1.00 72.00 96 GLU A CA 1
ATOM 816 C C . GLU A 1 96 ? -2.383 3.976 26.333 1.00 72.00 96 GLU A C 1
ATOM 818 O O . GLU A 1 96 ? -2.575 3.902 25.114 1.00 72.00 96 GLU A O 1
ATOM 823 N N . GLY A 1 97 ? -1.405 3.293 26.934 1.00 82.44 97 GLY A N 1
ATOM 824 C CA . GLY A 1 97 ? -0.511 2.364 26.248 1.00 82.44 97 GLY A CA 1
ATOM 825 C C . GLY A 1 97 ? -1.134 1.005 25.909 1.00 82.44 97 GLY A C 1
ATOM 826 O O . GLY A 1 97 ? -0.550 0.252 25.120 1.00 82.44 97 GLY A O 1
ATOM 827 N N . LYS A 1 98 ? -2.300 0.654 26.472 1.00 90.69 98 LYS A N 1
ATOM 828 C CA . LYS A 1 98 ? -2.954 -0.631 26.191 1.00 90.69 98 LYS A CA 1
ATOM 829 C C . LYS A 1 98 ? -3.626 -0.586 24.823 1.00 90.69 98 LYS A C 1
ATOM 831 O O . LYS A 1 98 ? -4.580 0.148 24.593 1.00 90.69 98 LYS A O 1
ATOM 836 N N . LEU A 1 99 ? -3.112 -1.406 23.908 1.00 94.12 99 LEU A N 1
ATOM 837 C CA . LEU A 1 99 ? -3.671 -1.557 22.569 1.00 94.12 99 LEU A CA 1
ATOM 838 C C . LEU A 1 99 ? -4.744 -2.647 22.558 1.00 94.12 99 LEU A C 1
ATOM 840 O O . LEU A 1 99 ? -4.452 -3.815 22.846 1.00 94.12 99 LEU A O 1
ATOM 844 N N . ILE A 1 100 ? -5.952 -2.254 22.173 1.00 95.38 100 ILE A N 1
ATOM 845 C CA . ILE A 1 100 ? -7.172 -3.063 22.169 1.00 95.38 100 ILE A CA 1
ATOM 846 C C . ILE A 1 100 ? -7.344 -3.693 20.771 1.00 95.38 100 ILE A C 1
ATOM 848 O O . ILE A 1 100 ? -7.063 -3.026 19.769 1.00 95.38 100 ILE A O 1
ATOM 852 N N . PRO A 1 101 ? -7.715 -4.981 20.651 1.00 96.19 101 PRO A N 1
ATOM 853 C CA . PRO A 1 101 ? -8.007 -5.596 19.355 1.00 96.19 101 PRO A CA 1
ATOM 854 C C . PRO A 1 101 ? -9.284 -5.010 18.721 1.00 96.19 101 PRO A C 1
ATOM 856 O O . PRO A 1 101 ? -10.128 -4.444 19.414 1.00 96.19 101 PRO A O 1
ATOM 859 N N . ALA A 1 102 ? -9.431 -5.134 17.398 1.00 95.94 102 ALA A N 1
ATOM 860 C CA . ALA A 1 102 ? -10.566 -4.564 16.661 1.00 95.94 102 ALA A CA 1
ATOM 861 C C . ALA A 1 102 ? -11.916 -5.090 17.180 1.00 95.94 102 ALA A C 1
ATOM 863 O O . ALA A 1 102 ? -12.877 -4.335 17.324 1.00 95.94 102 ALA A O 1
ATOM 864 N N . GLU A 1 103 ? -11.959 -6.375 17.533 1.00 95.44 103 GLU A N 1
ATOM 865 C CA . GLU A 1 103 ? -13.145 -7.074 18.021 1.00 95.44 103 GLU A CA 1
ATOM 866 C C . GLU A 1 103 ? -13.616 -6.568 19.384 1.00 95.44 103 GLU A C 1
ATOM 868 O O . GLU A 1 103 ? -14.772 -6.772 19.728 1.00 95.44 103 GLU A O 1
ATOM 873 N N . GLU A 1 104 ? -12.755 -5.932 20.173 1.00 96.12 104 GLU A N 1
ATOM 874 C CA . GLU A 1 104 ? -13.136 -5.328 21.455 1.00 96.12 104 GLU A CA 1
ATOM 875 C C . GLU A 1 104 ? -13.386 -3.820 21.306 1.00 96.12 104 GLU A C 1
ATOM 877 O O . GLU A 1 104 ? -14.218 -3.263 22.015 1.00 96.12 104 GLU A O 1
ATOM 882 N N . TYR A 1 105 ? -12.713 -3.165 20.353 1.00 96.75 105 TYR A N 1
ATOM 883 C CA . TYR A 1 105 ? -12.830 -1.724 20.132 1.00 96.75 105 TYR A CA 1
ATOM 884 C C . TYR A 1 105 ? -14.156 -1.307 19.470 1.00 96.75 105 TYR A C 1
ATOM 886 O O . TYR A 1 105 ? -14.746 -0.302 19.861 1.00 96.75 105 TYR A O 1
ATOM 894 N N . PHE A 1 106 ? -14.628 -2.051 18.465 1.00 97.50 106 PHE A N 1
ATOM 895 C CA . PHE A 1 106 ? -15.828 -1.685 17.703 1.00 97.50 106 PHE A CA 1
ATOM 896 C C . PHE A 1 106 ? -17.123 -2.269 18.297 1.00 97.50 106 PHE A C 1
ATOM 898 O O . PHE A 1 106 ? -17.092 -3.348 18.892 1.00 97.50 106 PHE A O 1
ATOM 905 N N . PRO A 1 107 ? -18.287 -1.614 18.109 1.00 97.62 107 PRO A N 1
ATOM 906 C CA . PRO A 1 107 ? -19.588 -2.168 18.494 1.00 97.62 107 PRO A CA 1
ATOM 907 C C . PRO A 1 107 ? -19.994 -3.337 17.585 1.00 97.62 107 PRO A C 1
ATOM 909 O O . PRO A 1 107 ? -19.528 -3.448 16.450 1.00 97.62 107 PRO A O 1
ATOM 912 N N . GLU A 1 108 ? -20.892 -4.204 18.058 1.00 97.38 108 GLU A N 1
ATOM 913 C CA . GLU A 1 108 ? -21.316 -5.423 17.342 1.00 97.38 108 GLU A CA 1
ATOM 914 C C . GLU A 1 108 ? -21.886 -5.151 15.941 1.00 97.38 108 GLU A C 1
ATOM 916 O O . GLU A 1 108 ? -21.628 -5.912 15.010 1.00 97.38 108 GLU A O 1
ATOM 921 N N . GLU A 1 109 ? -22.575 -4.022 15.752 1.00 97.12 109 GLU A N 1
ATOM 922 C CA . GLU A 1 109 ? -23.107 -3.599 14.450 1.00 97.12 109 GLU A CA 1
ATOM 923 C C . GLU A 1 109 ? -22.018 -3.443 13.380 1.00 97.12 109 GLU A C 1
ATOM 925 O O . GLU A 1 109 ? -22.217 -3.826 12.225 1.00 97.12 109 GLU A O 1
ATOM 930 N N . VAL A 1 110 ? -20.859 -2.896 13.764 1.00 96.88 110 VAL A N 1
ATOM 931 C CA . VAL A 1 110 ? -19.710 -2.712 12.868 1.00 96.88 110 VAL A CA 1
ATOM 932 C C . VAL A 1 110 ? -19.027 -4.052 12.624 1.00 96.88 110 VAL A C 1
ATOM 934 O O . VAL A 1 110 ? -18.722 -4.368 11.478 1.00 96.88 110 VAL A O 1
ATOM 937 N N . LYS A 1 111 ? -18.872 -4.889 13.661 1.00 96.12 111 LYS A N 1
ATOM 938 C CA . LYS A 1 111 ? -18.264 -6.228 13.530 1.00 96.12 111 LYS A CA 1
ATOM 939 C C . LYS A 1 111 ? -18.996 -7.096 12.509 1.00 96.12 111 LYS A C 1
ATOM 941 O O . LYS A 1 111 ? -18.353 -7.775 11.721 1.00 96.12 111 LYS A O 1
ATOM 946 N N . ASN A 1 112 ? -20.328 -7.040 12.498 1.00 96.62 112 ASN A N 1
ATOM 947 C CA . ASN A 1 112 ? -21.148 -7.840 11.586 1.00 96.62 112 ASN A CA 1
ATOM 948 C C . ASN A 1 112 ? -21.045 -7.383 10.122 1.00 96.62 112 ASN A C 1
ATOM 950 O O . ASN A 1 112 ? -21.292 -8.175 9.214 1.00 96.62 112 ASN A O 1
ATOM 954 N N . LYS A 1 113 ? -20.700 -6.112 9.883 1.00 96.44 113 LYS A N 1
ATOM 955 C CA . LYS A 1 113 ? -20.512 -5.549 8.535 1.00 96.44 113 LYS A CA 1
ATOM 956 C C . LYS A 1 113 ? -19.061 -5.623 8.058 1.00 96.44 113 LYS A C 1
ATOM 958 O O . LYS A 1 113 ? -18.829 -5.621 6.850 1.00 96.44 113 LYS A O 1
ATOM 963 N N . ALA A 1 114 ? -18.107 -5.655 8.984 1.00 97.00 114 ALA A N 1
ATOM 964 C CA . ALA A 1 114 ? -16.685 -5.612 8.689 1.00 97.00 114 ALA A CA 1
ATOM 965 C C . ALA A 1 114 ? -16.215 -6.855 7.924 1.00 97.00 114 ALA A C 1
ATOM 967 O O . ALA A 1 114 ? -16.606 -7.988 8.211 1.00 97.00 114 ALA A O 1
ATOM 968 N N . ILE A 1 115 ? -15.314 -6.646 6.967 1.00 97.25 115 ILE A N 1
ATOM 969 C CA . ILE A 1 115 ? -14.625 -7.738 6.276 1.00 97.25 115 ILE A CA 1
ATOM 970 C C . ILE A 1 115 ? -13.408 -8.132 7.104 1.00 97.25 115 ILE A C 1
ATOM 972 O O . ILE A 1 115 ? -12.564 -7.292 7.409 1.00 97.25 115 ILE A O 1
ATOM 976 N N . ILE A 1 116 ? -13.283 -9.411 7.438 1.00 96.88 116 ILE A N 1
ATOM 977 C CA . ILE A 1 116 ? -12.112 -9.929 8.147 1.00 96.88 116 ILE A CA 1
ATOM 978 C C . ILE A 1 116 ? -11.059 -10.337 7.113 1.00 96.88 116 ILE A C 1
ATOM 980 O O . ILE A 1 116 ? -11.345 -11.143 6.227 1.00 96.88 116 ILE A O 1
ATOM 984 N N . VAL A 1 117 ? -9.845 -9.795 7.229 1.00 96.50 117 VAL A N 1
ATOM 985 C CA . VAL A 1 117 ? -8.702 -10.131 6.364 1.00 96.50 117 VAL A CA 1
ATOM 986 C C . VAL A 1 117 ? -7.542 -10.703 7.177 1.00 96.50 117 VAL A C 1
ATOM 988 O O . VAL A 1 117 ? -7.415 -10.466 8.374 1.00 96.50 117 VAL A O 1
ATOM 991 N N . ASP A 1 118 ? -6.662 -11.450 6.519 1.00 94.62 118 ASP A N 1
ATOM 992 C CA . ASP A 1 118 ? -5.457 -12.052 7.107 1.00 94.62 118 ASP A CA 1
ATOM 993 C C . ASP A 1 118 ? -4.235 -11.106 7.108 1.00 94.62 118 ASP A C 1
ATOM 995 O O . ASP A 1 118 ? -3.200 -11.408 7.710 1.00 94.62 118 ASP A O 1
ATOM 999 N N . GLY A 1 119 ? -4.354 -9.951 6.448 1.00 94.44 119 GLY A N 1
ATOM 1000 C CA . GLY A 1 119 ? -3.260 -9.009 6.221 1.00 94.44 119 GLY A CA 1
ATOM 1001 C C . GLY A 1 119 ? -2.413 -9.333 4.987 1.00 94.44 119 GLY A C 1
ATOM 1002 O O . GLY A 1 119 ? -1.349 -8.732 4.804 1.00 94.44 119 GLY A O 1
ATOM 1003 N N . HIS A 1 120 ? -2.855 -10.269 4.143 1.00 96.06 120 HIS A N 1
ATOM 1004 C CA . HIS A 1 120 ? -2.178 -10.667 2.920 1.00 96.06 120 HIS A CA 1
ATOM 1005 C C . HIS A 1 120 ? -3.075 -10.481 1.693 1.00 96.06 120 HIS A C 1
ATOM 1007 O O . HIS A 1 120 ? -4.275 -10.731 1.692 1.00 96.06 120 HIS A O 1
ATOM 1013 N N . PHE A 1 121 ? -2.465 -10.024 0.605 1.00 97.12 121 PHE A N 1
ATOM 1014 C CA . PHE A 1 121 ? -3.087 -9.954 -0.704 1.00 97.12 121 PHE A CA 1
ATOM 1015 C C . PHE A 1 121 ? -2.745 -11.218 -1.496 1.00 97.12 121 PHE A C 1
ATOM 1017 O O . PHE A 1 121 ? -1.571 -11.487 -1.805 1.00 97.12 121 PHE A O 1
ATOM 1024 N N . ASN A 1 122 ? -3.778 -11.982 -1.840 1.00 96.56 122 ASN A N 1
ATOM 1025 C CA . ASN A 1 122 ? -3.677 -13.250 -2.562 1.00 96.56 122 ASN A CA 1
ATOM 1026 C C . ASN A 1 122 ? -3.899 -13.100 -4.075 1.00 96.56 122 ASN A C 1
ATOM 1028 O O . ASN A 1 122 ? -3.602 -14.025 -4.828 1.00 96.56 122 ASN A O 1
ATOM 1032 N N . GLY A 1 123 ? -4.367 -11.934 -4.527 1.00 96.06 123 GLY A N 1
ATOM 1033 C CA . GLY A 1 123 ? -4.580 -11.642 -5.942 1.00 96.06 123 GLY A CA 1
ATOM 1034 C C . GLY A 1 123 ? -3.291 -11.430 -6.744 1.00 96.06 123 GLY A C 1
ATOM 1035 O O . GLY A 1 123 ? -2.185 -11.284 -6.206 1.00 96.06 123 GLY A O 1
ATOM 1036 N N . TRP A 1 124 ? -3.455 -11.370 -8.066 1.00 96.62 124 TRP A N 1
ATOM 1037 C CA . TRP A 1 124 ? -2.417 -10.948 -9.011 1.00 96.62 124 TRP A CA 1
ATOM 1038 C C . TRP A 1 124 ? -2.781 -9.609 -9.667 1.00 96.62 124 TRP A C 1
ATOM 1040 O O . TRP A 1 124 ? -3.674 -8.932 -9.174 1.00 96.62 124 TRP A O 1
ATOM 1050 N N . ILE A 1 125 ? -2.061 -9.163 -10.699 1.00 96.94 125 ILE A N 1
ATOM 1051 C CA . ILE A 1 125 ? -2.345 -7.897 -11.404 1.00 96.94 125 ILE A CA 1
ATOM 1052 C C . ILE A 1 125 ? -3.750 -7.953 -12.025 1.00 96.94 125 ILE A C 1
ATOM 1054 O O . ILE A 1 125 ? -4.192 -9.032 -12.412 1.00 96.94 125 ILE A O 1
ATOM 1058 N N . ASN A 1 126 ? -4.421 -6.804 -12.148 1.00 97.12 126 ASN A N 1
ATOM 1059 C CA . ASN A 1 126 ? -5.671 -6.679 -12.900 1.00 97.12 126 ASN A CA 1
ATOM 1060 C C . ASN A 1 126 ? -5.577 -7.398 -14.274 1.00 97.12 126 ASN A C 1
ATOM 1062 O O . ASN A 1 126 ? -4.669 -7.073 -15.051 1.00 97.12 126 ASN A O 1
ATOM 1066 N N . PRO A 1 127 ? -6.489 -8.346 -14.586 1.00 97.00 127 PRO A N 1
ATOM 1067 C CA . PRO A 1 127 ? -6.498 -9.096 -15.843 1.00 97.00 127 PRO A CA 1
ATOM 1068 C C . PRO A 1 127 ? -6.408 -8.236 -17.109 1.00 97.00 127 PRO A C 1
ATOM 1070 O O . PRO A 1 127 ? -5.700 -8.611 -18.042 1.00 97.00 127 PRO A O 1
ATOM 1073 N N . GLU A 1 128 ? -7.030 -7.055 -17.121 1.00 96.94 128 GLU A N 1
ATOM 1074 C CA . GLU A 1 128 ? -6.983 -6.135 -18.268 1.00 96.94 128 GLU A CA 1
ATOM 1075 C C . GLU A 1 128 ? -5.549 -5.673 -18.569 1.00 96.94 128 GLU A C 1
ATOM 1077 O O . GLU A 1 128 ? -5.116 -5.605 -19.720 1.00 96.94 128 GLU A O 1
ATOM 1082 N N . LEU A 1 129 ? -4.765 -5.407 -17.520 1.00 95.94 129 LEU A N 1
ATOM 1083 C CA . LEU A 1 129 ? -3.361 -5.031 -17.663 1.00 95.94 129 LEU A CA 1
ATOM 1084 C C . LEU A 1 129 ? -2.501 -6.228 -18.068 1.00 95.94 129 LEU A C 1
ATOM 1086 O O . LEU A 1 129 ? -1.521 -6.044 -18.793 1.00 95.94 129 LEU A O 1
ATOM 1090 N N . ILE A 1 130 ? -2.851 -7.435 -17.606 1.00 96.56 130 ILE A N 1
ATOM 1091 C CA . ILE A 1 130 ? -2.170 -8.673 -18.001 1.00 96.56 130 ILE A CA 1
ATOM 1092 C C . ILE A 1 130 ? -2.269 -8.858 -19.510 1.00 96.56 130 ILE A C 1
ATOM 1094 O O . ILE A 1 130 ? -1.241 -9.061 -20.155 1.00 96.56 130 ILE A O 1
ATOM 1098 N N . GLU A 1 131 ? -3.468 -8.723 -20.069 1.00 96.81 131 GLU A N 1
ATOM 1099 C CA . GLU A 1 131 ? -3.700 -8.831 -21.507 1.00 96.81 131 GLU A CA 1
ATOM 1100 C C . GLU A 1 131 ? -2.992 -7.710 -22.276 1.00 96.81 131 GLU A C 1
ATOM 1102 O O . GLU A 1 131 ? -2.217 -7.982 -23.193 1.00 96.81 131 GLU A O 1
ATOM 1107 N N . LYS A 1 132 ? -3.168 -6.456 -21.842 1.00 96.31 132 LYS A N 1
ATOM 1108 C CA . LYS A 1 132 ? -2.640 -5.272 -22.534 1.00 96.31 132 LYS A CA 1
ATOM 1109 C C . LYS A 1 132 ? -1.115 -5.221 -22.609 1.00 96.31 132 LYS A C 1
ATOM 1111 O O . LYS A 1 132 ? -0.561 -4.803 -23.622 1.00 96.31 132 LYS A O 1
ATOM 1116 N N . TYR A 1 133 ? -0.423 -5.597 -21.534 1.00 95.06 133 TYR A N 1
ATOM 1117 C CA . TYR A 1 133 ? 1.041 -5.497 -21.453 1.00 95.06 133 TYR A CA 1
ATOM 1118 C C . TYR A 1 133 ? 1.760 -6.838 -21.588 1.00 95.06 133 TYR A C 1
ATOM 1120 O O . TYR A 1 133 ? 3.000 -6.867 -21.633 1.00 95.06 133 TYR A O 1
ATOM 1128 N N . HIS A 1 134 ? 0.995 -7.924 -21.713 1.00 95.44 134 HIS A N 1
ATOM 1129 C CA . HIS A 1 134 ? 1.477 -9.300 -21.719 1.00 95.44 134 HIS A CA 1
ATOM 1130 C C . HIS A 1 134 ? 2.266 -9.620 -20.445 1.00 95.44 134 HIS A C 1
ATOM 1132 O O . HIS A 1 134 ? 3.427 -10.027 -20.507 1.00 95.44 134 HIS A O 1
ATOM 1138 N N . PHE A 1 135 ? 1.660 -9.367 -19.280 1.00 94.94 135 PHE A N 1
ATOM 1139 C CA . PHE A 1 135 ? 2.224 -9.862 -18.025 1.00 94.94 135 PHE A CA 1
ATOM 1140 C C . PHE A 1 135 ? 2.071 -11.379 -17.932 1.00 94.94 135 PHE A C 1
ATOM 1142 O O . PHE A 1 135 ? 1.176 -11.978 -18.524 1.00 94.94 135 PHE A O 1
ATOM 1149 N N . GLU A 1 136 ? 2.931 -11.992 -17.128 1.00 94.62 136 GLU A N 1
ATOM 1150 C CA . GLU A 1 136 ? 2.788 -13.403 -16.790 1.00 94.62 136 GLU A CA 1
ATOM 1151 C C . GLU A 1 136 ? 1.574 -13.636 -15.885 1.00 94.62 136 GLU A C 1
ATOM 1153 O O . GLU A 1 136 ? 1.158 -12.752 -15.123 1.00 94.62 136 GLU A O 1
ATOM 1158 N N . LYS A 1 137 ? 1.029 -14.855 -15.935 1.00 94.38 137 LYS A N 1
ATOM 1159 C CA . LYS A 1 137 ? -0.192 -15.239 -15.208 1.00 94.38 137 LYS A CA 1
ATOM 1160 C C . LYS A 1 137 ? 0.020 -15.300 -13.697 1.00 94.38 137 LYS A C 1
ATOM 1162 O O . LYS A 1 137 ? -0.942 -15.188 -12.941 1.00 94.38 137 LYS A O 1
ATOM 1167 N N . SER A 1 138 ? 1.264 -15.467 -13.249 1.00 93.88 138 SER A N 1
ATOM 1168 C CA . SER A 1 138 ? 1.606 -15.563 -11.833 1.00 93.88 138 SER A CA 1
ATOM 1169 C C . SER A 1 138 ? 2.868 -14.787 -11.451 1.00 93.88 138 SER A C 1
ATOM 1171 O O . SER A 1 138 ? 3.760 -14.533 -12.262 1.00 93.88 138 SER A O 1
ATOM 1173 N N . ALA A 1 139 ? 2.981 -14.469 -10.157 1.00 89.00 139 ALA A N 1
ATOM 1174 C CA . ALA A 1 139 ? 4.159 -13.818 -9.581 1.00 89.00 139 ALA A CA 1
ATOM 1175 C C . ALA A 1 139 ? 5.454 -14.602 -9.790 1.00 89.00 139 ALA A C 1
ATOM 1177 O O . ALA A 1 139 ? 6.520 -14.015 -9.975 1.00 89.00 139 ALA A O 1
ATOM 1178 N N . LYS A 1 140 ? 5.346 -15.930 -9.722 1.00 89.19 140 LYS A N 1
ATOM 1179 C CA . LYS A 1 140 ? 6.478 -16.836 -9.861 1.00 89.19 140 LYS A CA 1
ATOM 1180 C C . LYS A 1 140 ? 6.979 -16.849 -11.304 1.00 89.19 140 LYS A C 1
ATOM 1182 O O . LYS A 1 140 ? 8.161 -16.626 -11.518 1.00 89.19 140 LYS A O 1
ATOM 1187 N N . GLU A 1 141 ? 6.079 -16.992 -12.275 1.00 91.25 141 GLU A N 1
ATOM 1188 C CA . GLU A 1 141 ? 6.429 -16.925 -13.702 1.00 91.25 141 GLU A CA 1
ATOM 1189 C C . GLU A 1 141 ? 7.010 -15.559 -14.077 1.00 91.25 141 GLU A C 1
ATOM 1191 O O . GLU A 1 141 ? 8.037 -15.495 -14.747 1.00 91.25 141 GLU A O 1
ATOM 1196 N N . ALA A 1 142 ? 6.423 -14.460 -13.580 1.00 88.56 142 ALA A N 1
ATOM 1197 C CA . ALA A 1 142 ? 6.956 -13.114 -13.799 1.00 88.56 142 ALA A CA 1
ATOM 1198 C C . ALA A 1 142 ? 8.405 -12.990 -13.313 1.00 88.56 142 ALA A C 1
ATOM 1200 O O . ALA A 1 142 ? 9.236 -12.385 -13.991 1.00 88.56 142 ALA A O 1
ATOM 1201 N N . TRP A 1 143 ? 8.710 -13.577 -12.153 1.00 83.75 143 TRP A N 1
ATOM 1202 C CA . TRP A 1 143 ? 10.054 -13.591 -11.590 1.00 83.75 143 TRP A CA 1
ATOM 1203 C C . TRP A 1 143 ? 11.021 -14.462 -12.399 1.00 83.75 143 TRP A C 1
ATOM 1205 O O . TRP A 1 143 ? 12.123 -14.008 -12.721 1.00 83.75 143 TRP A O 1
ATOM 1215 N N . ASP A 1 144 ? 10.608 -15.682 -12.738 1.00 86.19 144 ASP A N 1
ATOM 1216 C CA . ASP A 1 144 ? 11.436 -16.662 -13.440 1.00 86.19 144 ASP A CA 1
ATOM 1217 C C . ASP A 1 144 ? 11.771 -16.171 -14.864 1.00 86.19 144 ASP A C 1
ATOM 1219 O O . ASP A 1 144 ? 12.949 -16.116 -15.233 1.00 86.19 144 ASP A O 1
ATOM 1223 N N . ASN A 1 145 ? 10.777 -15.673 -15.613 1.00 87.88 145 ASN A N 1
ATOM 1224 C CA . ASN A 1 145 ? 10.940 -15.220 -17.001 1.00 87.88 145 ASN A CA 1
ATOM 1225 C C . ASN A 1 145 ? 11.673 -13.872 -17.122 1.00 87.88 145 ASN A C 1
ATOM 1227 O O . ASN A 1 145 ? 12.479 -13.676 -18.035 1.00 87.88 145 ASN A O 1
ATOM 1231 N N . ASN A 1 146 ? 11.437 -12.929 -16.198 1.00 81.56 146 ASN A N 1
ATOM 1232 C CA . ASN A 1 146 ? 11.978 -11.560 -16.291 1.00 81.56 146 ASN A CA 1
ATOM 1233 C C . ASN A 1 146 ? 13.206 -11.304 -15.411 1.00 81.56 146 ASN A C 1
ATOM 1235 O O . ASN A 1 146 ? 13.603 -10.156 -15.178 1.00 81.56 146 ASN A O 1
ATOM 1239 N N . GLY A 1 147 ? 13.860 -12.369 -14.955 1.00 67.44 147 GLY A N 1
ATOM 1240 C CA . GLY A 1 147 ? 15.221 -12.287 -14.452 1.00 67.44 147 GLY A CA 1
ATOM 1241 C C . GLY A 1 147 ? 15.452 -13.100 -13.200 1.00 67.44 147 GLY A C 1
ATOM 1242 O O . GLY A 1 147 ? 15.906 -12.497 -12.222 1.00 67.44 147 GLY A O 1
ATOM 1243 N N . GLY A 1 148 ? 15.217 -14.418 -13.291 1.00 61.41 148 GLY A N 1
ATOM 1244 C CA . GLY A 1 148 ? 15.455 -15.493 -12.313 1.00 61.41 148 GLY A CA 1
ATOM 1245 C C . GLY A 1 148 ? 16.881 -15.610 -11.746 1.00 61.41 148 GLY A C 1
ATOM 1246 O O . GLY A 1 148 ? 17.408 -16.696 -11.532 1.00 61.41 148 GLY A O 1
ATOM 1247 N N . GLY A 1 149 ? 17.531 -14.483 -11.471 1.00 67.25 149 GLY A N 1
ATOM 1248 C CA . GLY A 1 149 ? 18.752 -14.364 -10.695 1.00 67.25 149 GLY A CA 1
ATOM 1249 C C . GLY A 1 149 ? 18.468 -14.001 -9.236 1.00 67.25 149 GLY A C 1
ATOM 1250 O O . GLY A 1 149 ? 17.390 -13.537 -8.861 1.00 67.25 149 GLY A O 1
ATOM 1251 N N . LYS A 1 150 ? 19.484 -14.171 -8.387 1.00 65.56 150 LYS A N 1
ATOM 1252 C CA . LYS A 1 150 ? 19.427 -13.808 -6.966 1.00 65.56 150 LYS A CA 1
ATOM 1253 C C . LYS A 1 150 ? 19.181 -12.301 -6.821 1.00 65.56 150 LYS A C 1
ATOM 1255 O O . LYS A 1 150 ? 20.002 -11.500 -7.271 1.00 65.56 150 LYS A O 1
ATOM 1260 N N . TYR A 1 151 ? 18.075 -11.914 -6.179 1.00 65.06 151 TYR A N 1
ATOM 1261 C CA . TYR A 1 151 ? 17.798 -10.512 -5.853 1.00 65.06 151 TYR A CA 1
ATOM 1262 C C . TYR A 1 151 ? 19.008 -9.898 -5.137 1.00 65.06 151 TYR A C 1
ATOM 1264 O O . TYR A 1 151 ? 19.439 -10.385 -4.090 1.00 65.06 151 TYR A O 1
ATOM 1272 N N . SER A 1 152 ? 19.558 -8.823 -5.697 1.00 65.88 152 SER A N 1
ATOM 1273 C CA . SER A 1 152 ? 20.638 -8.061 -5.082 1.00 65.88 152 SER A CA 1
ATOM 1274 C C . SER A 1 152 ? 20.192 -6.623 -4.915 1.00 65.88 152 SER A C 1
ATOM 1276 O O . SER A 1 152 ? 19.815 -5.969 -5.882 1.00 65.88 152 SER A O 1
ATOM 1278 N N . HIS A 1 153 ? 20.302 -6.086 -3.700 1.00 58.59 153 HIS A N 1
ATOM 1279 C CA . HIS A 1 153 ? 20.023 -4.669 -3.445 1.00 58.59 153 HIS A CA 1
ATOM 1280 C C . HIS A 1 153 ? 20.913 -3.734 -4.281 1.00 58.59 153 HIS A C 1
ATOM 1282 O O . HIS A 1 153 ? 20.504 -2.626 -4.614 1.00 58.59 153 HIS A O 1
ATOM 1288 N N . LYS A 1 154 ? 22.124 -4.190 -4.634 1.00 64.69 154 LYS A N 1
ATOM 1289 C CA . LYS A 1 154 ? 23.066 -3.448 -5.486 1.00 64.69 154 LYS A CA 1
ATOM 1290 C C . LYS A 1 154 ? 22.657 -3.464 -6.958 1.00 64.69 154 LYS A C 1
ATOM 1292 O O . LYS A 1 154 ? 23.115 -2.626 -7.722 1.00 64.69 154 LYS A O 1
ATOM 1297 N N . ASN A 1 155 ? 21.833 -4.432 -7.345 1.00 69.56 155 ASN A N 1
ATOM 1298 C CA . ASN A 1 155 ? 21.433 -4.658 -8.719 1.00 69.56 155 ASN A CA 1
ATOM 1299 C C . ASN A 1 155 ? 20.028 -5.279 -8.769 1.00 69.56 155 ASN A C 1
ATOM 1301 O O . ASN A 1 155 ? 19.884 -6.474 -9.044 1.00 69.56 155 ASN A O 1
ATOM 1305 N N . PRO A 1 156 ? 18.980 -4.491 -8.472 1.00 65.06 156 PRO A N 1
ATOM 1306 C CA . PRO A 1 156 ? 17.608 -5.001 -8.427 1.00 65.06 156 PRO A CA 1
ATOM 1307 C C . PRO A 1 156 ? 17.154 -5.559 -9.788 1.00 65.06 156 PRO A C 1
ATOM 1309 O O . PRO A 1 156 ? 16.301 -6.446 -9.862 1.00 65.06 156 PRO A O 1
ATOM 1312 N N . LEU A 1 157 ? 17.773 -5.090 -10.873 1.00 64.62 157 LEU A N 1
ATOM 1313 C CA . LEU A 1 157 ? 17.491 -5.507 -12.245 1.00 64.62 157 LEU A CA 1
ATOM 1314 C C . LEU A 1 157 ? 18.246 -6.771 -12.656 1.00 64.62 157 LEU A C 1
ATOM 1316 O O . LEU A 1 157 ? 17.759 -7.529 -13.488 1.00 64.62 157 LEU A O 1
ATOM 1320 N N . GLY A 1 158 ? 19.379 -7.065 -12.020 1.00 65.44 158 GLY A N 1
ATOM 1321 C CA . GLY A 1 158 ? 20.284 -8.131 -12.447 1.00 65.44 158 GLY A CA 1
ATOM 1322 C C . GLY A 1 158 ? 21.125 -7.752 -13.673 1.00 65.44 158 GLY A C 1
ATOM 1323 O O . GLY A 1 158 ? 21.829 -8.608 -14.195 1.00 65.44 158 GLY A O 1
ATOM 1324 N N . GLU A 1 159 ? 21.063 -6.506 -14.158 1.00 62.16 159 GLU A N 1
ATOM 1325 C CA . GLU A 1 159 ? 21.836 -5.996 -15.308 1.00 62.16 159 GLU A CA 1
ATOM 1326 C C . GLU A 1 159 ? 23.353 -6.135 -15.066 1.00 62.16 159 GLU A C 1
ATOM 1328 O O . GLU A 1 159 ? 23.818 -6.010 -13.937 1.00 62.16 159 GLU A O 1
ATOM 1333 N N . PHE A 1 160 ? 24.131 -6.477 -16.093 1.00 52.62 160 PHE A N 1
ATOM 1334 C CA . PHE A 1 160 ? 25.565 -6.769 -15.964 1.00 52.62 160 PHE A CA 1
ATOM 1335 C C . PHE A 1 160 ? 26.378 -5.624 -15.325 1.00 52.62 160 PHE A C 1
ATOM 1337 O O . PHE A 1 160 ? 25.944 -4.478 -15.273 1.00 52.62 160 PHE A O 1
ATOM 1344 N N . LYS A 1 161 ? 27.590 -5.947 -14.841 1.00 53.12 161 LYS A N 1
ATOM 1345 C CA . LYS A 1 161 ? 28.553 -5.031 -14.185 1.00 53.12 161 LYS A CA 1
ATOM 1346 C C . LYS A 1 161 ? 28.961 -3.807 -15.018 1.00 53.12 161 LYS A C 1
ATOM 1348 O O . LYS A 1 161 ? 29.640 -2.932 -14.480 1.00 53.12 161 LYS A O 1
ATOM 1353 N N . GLU A 1 162 ? 28.576 -3.729 -16.287 1.00 53.81 162 GLU A N 1
ATOM 1354 C CA . GLU A 1 162 ? 28.765 -2.522 -17.078 1.00 53.81 162 GLU A CA 1
ATOM 1355 C C . GLU A 1 162 ? 27.843 -1.438 -16.535 1.00 53.81 162 GLU A C 1
ATOM 1357 O O . GLU A 1 162 ? 26.634 -1.412 -16.758 1.00 53.81 162 GLU A O 1
ATOM 1362 N N . THR A 1 163 ? 28.435 -0.545 -15.747 1.00 50.72 163 THR A N 1
ATOM 1363 C CA . THR A 1 163 ? 27.782 0.636 -15.205 1.00 50.72 163 THR A CA 1
ATOM 1364 C C . THR A 1 163 ? 27.463 1.596 -16.346 1.00 50.72 163 THR A C 1
ATOM 1366 O O . THR A 1 163 ? 28.104 2.641 -16.484 1.00 50.72 163 THR A O 1
ATOM 1369 N N . ILE A 1 164 ? 26.471 1.278 -17.175 1.00 56.47 164 ILE A N 1
ATOM 1370 C CA . ILE A 1 164 ? 25.815 2.299 -17.976 1.00 56.47 164 ILE A CA 1
ATOM 1371 C C . ILE A 1 164 ? 25.257 3.266 -16.937 1.00 56.47 164 ILE A C 1
ATOM 1373 O O . ILE A 1 164 ? 24.389 2.907 -16.137 1.00 56.47 164 ILE A O 1
ATOM 1377 N N . LYS A 1 165 ? 25.836 4.470 -16.866 1.00 61.91 165 LYS A N 1
ATOM 1378 C CA . LYS A 1 165 ? 25.391 5.541 -15.970 1.00 61.91 165 LYS A CA 1
ATOM 1379 C C . LYS A 1 165 ? 24.019 5.986 -16.451 1.00 61.91 165 LYS A C 1
ATOM 1381 O O . LYS A 1 165 ? 23.890 6.986 -17.142 1.00 61.91 165 LYS A O 1
ATOM 1386 N N . SER A 1 166 ? 22.998 5.205 -16.127 1.00 67.19 166 SER A N 1
ATOM 1387 C CA . SER A 1 166 ? 21.638 5.489 -16.528 1.00 67.19 166 SER A CA 1
ATOM 1388 C C . SER A 1 166 ? 21.230 6.772 -15.812 1.00 67.19 166 SER A C 1
ATOM 1390 O O . SER A 1 166 ? 21.083 6.782 -14.583 1.00 67.19 166 SER A O 1
ATOM 1392 N N . VAL A 1 167 ? 21.161 7.870 -16.564 1.00 80.69 167 VAL A N 1
ATOM 1393 C CA . VAL A 1 167 ? 20.887 9.193 -16.016 1.00 80.69 167 VAL A CA 1
ATOM 1394 C C . VAL A 1 167 ? 19.465 9.170 -15.475 1.00 80.69 167 VAL A C 1
ATOM 1396 O O . VAL A 1 167 ? 18.492 8.967 -16.197 1.00 80.69 167 VAL A O 1
ATOM 1399 N N . LYS A 1 168 ? 19.344 9.315 -14.157 1.00 88.19 168 LYS A N 1
ATOM 1400 C CA . LYS A 1 168 ? 18.046 9.400 -13.495 1.00 88.19 168 LYS A CA 1
ATOM 1401 C C . LYS A 1 168 ? 17.329 10.669 -13.987 1.00 88.19 168 LYS A C 1
ATOM 1403 O O . LYS A 1 168 ? 17.931 11.742 -13.884 1.00 88.19 168 LYS A O 1
ATOM 1408 N N . PRO A 1 169 ? 16.054 10.592 -14.410 1.00 88.31 169 PRO A N 1
ATOM 1409 C CA . PRO A 1 169 ? 15.289 11.767 -14.802 1.00 88.31 169 PRO A CA 1
ATOM 1410 C C . PRO A 1 169 ? 15.273 12.841 -13.712 1.00 88.31 169 PRO A C 1
ATOM 1412 O O . PRO A 1 169 ? 15.257 12.557 -12.503 1.00 88.31 169 PRO A O 1
ATOM 1415 N N . ARG A 1 170 ? 15.253 14.104 -14.143 1.00 87.19 170 ARG A N 1
ATOM 1416 C CA . ARG A 1 170 ? 15.106 15.247 -13.240 1.00 87.19 170 ARG A CA 1
ATOM 1417 C C . ARG A 1 170 ? 13.767 15.124 -12.500 1.00 87.19 170 ARG A C 1
ATOM 1419 O O . ARG A 1 170 ? 12.775 14.688 -13.068 1.00 87.19 170 ARG A O 1
ATOM 1426 N N . ASN A 1 171 ? 13.750 15.472 -11.214 1.00 90.69 171 ASN A N 1
ATOM 1427 C CA . ASN A 1 171 ? 12.586 15.375 -10.313 1.00 90.69 171 ASN A CA 1
ATOM 1428 C C . ASN A 1 171 ? 12.161 13.955 -9.900 1.00 90.69 171 ASN A C 1
ATOM 1430 O O . ASN A 1 171 ? 11.216 13.805 -9.128 1.00 90.69 171 ASN A O 1
ATOM 1434 N N . TRP A 1 172 ? 12.860 12.905 -10.335 1.00 92.62 172 TRP A N 1
ATOM 1435 C CA . TRP A 1 172 ? 12.572 11.555 -9.856 1.00 92.62 172 TRP A CA 1
ATOM 1436 C C . TRP A 1 172 ? 13.397 11.222 -8.614 1.00 92.62 172 TRP A C 1
ATOM 1438 O O . TRP A 1 172 ? 14.607 11.475 -8.535 1.00 92.62 172 TRP A O 1
ATOM 1448 N N . SER A 1 173 ? 12.749 10.613 -7.622 1.00 93.44 173 SER A N 1
ATOM 1449 C CA . SER A 1 173 ? 13.468 9.970 -6.525 1.00 93.44 173 SER A CA 1
ATOM 1450 C C . SER A 1 173 ? 14.178 8.715 -7.043 1.00 93.44 173 SER A C 1
ATOM 1452 O O . SER A 1 173 ? 13.751 8.108 -8.027 1.00 93.44 173 SER A O 1
ATOM 1454 N N . ALA A 1 174 ? 15.269 8.308 -6.389 1.00 90.69 174 ALA A N 1
ATOM 1455 C CA . ALA A 1 174 ? 15.979 7.083 -6.768 1.00 90.69 174 ALA A CA 1
ATOM 1456 C C . ALA A 1 174 ? 15.046 5.859 -6.720 1.00 90.69 174 ALA A C 1
ATOM 1458 O O . ALA A 1 174 ? 15.054 5.044 -7.635 1.00 90.69 174 ALA A O 1
ATOM 1459 N N . ALA A 1 175 ? 14.171 5.785 -5.711 1.00 91.75 175 ALA A N 1
ATOM 1460 C CA . ALA A 1 175 ? 13.190 4.711 -5.579 1.00 91.75 175 ALA A CA 1
ATOM 1461 C C . ALA A 1 175 ? 12.151 4.704 -6.712 1.00 91.75 175 ALA A C 1
ATOM 1463 O O . ALA A 1 175 ? 11.813 3.636 -7.213 1.00 91.75 175 ALA A O 1
ATOM 1464 N N . LYS A 1 176 ? 11.663 5.879 -7.139 1.00 94.12 176 LYS A N 1
ATOM 1465 C CA . LYS A 1 176 ? 10.733 5.996 -8.274 1.00 94.12 176 LYS A CA 1
ATOM 1466 C C . LYS A 1 176 ? 11.397 5.533 -9.575 1.00 94.12 176 LYS A C 1
ATOM 1468 O O . LYS A 1 176 ? 10.794 4.790 -10.338 1.00 94.12 176 LYS A O 1
ATOM 1473 N N . TYR A 1 177 ? 12.660 5.894 -9.783 1.00 92.38 177 TYR A N 1
ATOM 1474 C CA . TYR A 1 177 ? 13.430 5.451 -10.944 1.00 92.38 177 TYR A CA 1
ATOM 1475 C C . TYR A 1 177 ? 13.734 3.948 -10.951 1.00 92.38 177 TYR A C 1
ATOM 1477 O O . TYR A 1 177 ? 13.594 3.292 -11.974 1.00 92.38 177 TYR A O 1
ATOM 1485 N N . VAL A 1 178 ? 14.113 3.369 -9.812 1.00 90.62 178 VAL A N 1
ATOM 1486 C CA . VAL A 1 178 ? 14.320 1.915 -9.724 1.00 90.62 178 VAL A CA 1
ATOM 1487 C C . VAL A 1 178 ? 13.009 1.176 -9.989 1.00 90.62 178 VAL A C 1
ATOM 1489 O O . VAL A 1 178 ? 12.993 0.239 -10.780 1.00 90.62 178 VAL A O 1
ATOM 1492 N N . ALA A 1 179 ? 11.905 1.634 -9.392 1.00 93.62 179 ALA A N 1
ATOM 1493 C CA . ALA A 1 179 ? 10.584 1.050 -9.597 1.00 93.62 179 ALA A CA 1
ATOM 1494 C C . ALA A 1 179 ? 10.144 1.068 -11.067 1.00 93.62 179 ALA A C 1
ATOM 1496 O O . ALA A 1 179 ? 9.563 0.088 -11.517 1.00 93.62 179 ALA A O 1
ATOM 1497 N N . SER A 1 180 ? 10.457 2.121 -11.837 1.00 93.75 180 SER A N 1
ATOM 1498 C CA . SER A 1 180 ? 10.038 2.196 -13.247 1.00 93.75 180 SER A CA 1
ATOM 1499 C C . SER A 1 180 ? 10.672 1.111 -14.113 1.00 93.75 180 SER A C 1
ATOM 1501 O O . SER A 1 180 ? 10.050 0.644 -15.059 1.00 93.75 180 SER A O 1
ATOM 1503 N N . LYS A 1 181 ? 11.897 0.686 -13.786 1.00 89.81 181 LYS A N 1
ATOM 1504 C CA . LYS A 1 181 ? 12.585 -0.389 -14.510 1.00 89.81 181 LYS A CA 1
ATOM 1505 C C . LYS A 1 181 ? 12.071 -1.785 -14.133 1.00 89.81 181 LYS A C 1
ATOM 1507 O O . LYS A 1 181 ? 12.380 -2.758 -14.808 1.00 89.81 181 LYS A O 1
ATOM 1512 N N . LEU A 1 182 ? 11.296 -1.897 -13.054 1.00 90.62 182 LEU A N 1
ATOM 1513 C CA . LEU A 1 182 ? 10.775 -3.163 -12.544 1.00 90.62 182 LEU A CA 1
ATOM 1514 C C . LEU A 1 182 ? 9.378 -3.503 -13.079 1.00 90.62 182 LEU A C 1
ATOM 1516 O O . LEU A 1 182 ? 8.765 -4.413 -12.538 1.00 90.62 182 LEU A O 1
ATOM 1520 N N . PHE A 1 183 ? 8.892 -2.821 -14.125 1.00 92.81 183 PHE A N 1
ATOM 1521 C CA . PHE A 1 183 ? 7.527 -2.979 -14.646 1.00 92.81 183 PHE A CA 1
ATOM 1522 C C . PHE A 1 183 ? 7.123 -4.449 -14.816 1.00 92.81 183 PHE A C 1
ATOM 1524 O O . PHE A 1 183 ? 6.221 -4.898 -14.123 1.00 92.81 183 PHE A O 1
ATOM 1531 N N . GLN A 1 184 ? 7.851 -5.220 -15.631 1.00 90.69 184 GLN A N 1
ATOM 1532 C CA . GLN A 1 184 ? 7.559 -6.643 -15.861 1.00 90.69 184 GLN A CA 1
ATOM 1533 C C . GLN A 1 184 ? 8.134 -7.586 -14.796 1.00 90.69 184 GLN A C 1
ATOM 1535 O O . GLN A 1 184 ? 7.545 -8.620 -14.498 1.00 90.69 184 GLN A O 1
ATOM 1540 N N . LYS A 1 185 ? 9.279 -7.235 -14.199 1.00 88.19 185 LYS A N 1
ATOM 1541 C CA . LYS A 1 185 ? 9.997 -8.113 -13.259 1.00 88.19 185 LYS A CA 1
ATOM 1542 C C . LYS A 1 185 ? 9.383 -8.140 -11.862 1.00 88.19 185 LYS A C 1
ATOM 1544 O O . LYS A 1 185 ? 9.312 -9.180 -11.219 1.00 88.19 185 LYS A O 1
ATOM 1549 N N . ASN A 1 186 ? 9.022 -6.971 -11.345 1.00 92.44 186 ASN A N 1
ATOM 1550 C CA . ASN A 1 186 ? 8.399 -6.816 -10.039 1.00 92.44 186 ASN A CA 1
ATOM 1551 C C . ASN A 1 186 ? 7.284 -5.765 -10.154 1.00 92.44 186 ASN A C 1
ATOM 1553 O O . ASN A 1 186 ? 7.474 -4.609 -9.751 1.00 92.44 186 ASN A O 1
ATOM 1557 N N . PRO A 1 187 ? 6.123 -6.169 -10.698 1.00 95.56 187 PRO A N 1
ATOM 1558 C CA . PRO A 1 187 ? 4.996 -5.273 -10.942 1.00 95.56 187 PRO A CA 1
ATOM 1559 C C . PRO A 1 187 ? 4.514 -4.605 -9.652 1.00 95.56 187 PRO A C 1
ATOM 1561 O O . PRO A 1 187 ? 4.172 -3.426 -9.658 1.00 95.56 187 PRO A O 1
ATOM 1564 N N . ASN A 1 188 ? 4.597 -5.298 -8.510 1.00 96.81 188 ASN A N 1
ATOM 1565 C CA . ASN A 1 188 ? 4.296 -4.706 -7.208 1.00 96.81 188 ASN A CA 1
ATOM 1566 C C . ASN A 1 188 ? 5.160 -3.464 -6.926 1.00 96.81 188 ASN A C 1
ATOM 1568 O O . ASN A 1 188 ? 4.649 -2.428 -6.514 1.00 96.81 188 ASN A O 1
ATOM 1572 N N . ALA A 1 189 ? 6.473 -3.539 -7.158 1.00 95.69 189 ALA A N 1
ATOM 1573 C CA . ALA A 1 189 ? 7.367 -2.405 -6.933 1.00 95.69 189 ALA A CA 1
ATOM 1574 C C . ALA A 1 189 ? 7.068 -1.233 -7.881 1.00 95.69 189 ALA A C 1
ATOM 1576 O O . ALA A 1 189 ? 7.162 -0.078 -7.458 1.00 95.69 189 ALA A O 1
ATOM 1577 N N . TYR A 1 190 ? 6.701 -1.530 -9.132 1.00 96.75 190 TYR A N 1
ATOM 1578 C CA . TYR A 1 190 ? 6.308 -0.530 -10.120 1.00 96.75 190 TYR A CA 1
ATOM 1579 C C . TYR A 1 190 ? 5.016 0.184 -9.706 1.00 96.75 190 TYR A C 1
ATOM 1581 O O . TYR A 1 190 ? 5.046 1.388 -9.436 1.00 96.75 190 TYR A O 1
ATOM 1589 N N . PHE A 1 191 ? 3.915 -0.561 -9.569 1.00 98.06 191 PHE A N 1
ATOM 1590 C CA . PHE A 1 191 ? 2.590 -0.005 -9.287 1.00 98.06 191 PHE A CA 1
ATOM 1591 C C . PHE A 1 191 ? 2.484 0.618 -7.890 1.00 98.06 191 PHE A C 1
ATOM 1593 O O . PHE A 1 191 ? 1.642 1.472 -7.627 1.00 98.06 191 PHE A O 1
ATOM 1600 N N . TYR A 1 192 ? 3.413 0.294 -6.985 1.00 98.06 192 TYR A N 1
ATOM 1601 C CA . TYR A 1 192 ? 3.510 0.998 -5.710 1.00 98.06 192 TYR A CA 1
ATOM 1602 C C . TYR A 1 192 ? 3.778 2.503 -5.878 1.00 98.06 192 TYR A C 1
ATOM 1604 O O . TYR A 1 192 ? 3.445 3.282 -4.986 1.00 98.06 192 TYR A O 1
ATOM 1612 N N . ARG A 1 193 ? 4.405 2.929 -6.986 1.00 97.81 193 ARG A N 1
ATOM 1613 C CA . ARG A 1 193 ? 4.853 4.320 -7.210 1.00 97.81 193 ARG A CA 1
ATOM 1614 C C . ARG A 1 193 ? 4.414 4.928 -8.535 1.00 97.81 193 ARG A C 1
ATOM 1616 O O . ARG A 1 193 ? 4.527 6.147 -8.685 1.00 97.81 193 ARG A O 1
ATOM 1623 N N . HIS A 1 194 ? 4.003 4.098 -9.479 1.00 97.25 194 HIS A N 1
ATOM 1624 C CA . HIS A 1 194 ? 3.636 4.485 -10.830 1.00 97.25 194 HIS A CA 1
ATOM 1625 C C . HIS A 1 194 ? 2.257 3.947 -11.157 1.00 97.25 194 HIS A C 1
ATOM 1627 O O . HIS A 1 194 ? 1.842 2.924 -10.626 1.00 97.25 194 HIS A O 1
ATOM 1633 N N . LEU A 1 195 ? 1.570 4.653 -12.039 1.00 97.38 195 LEU A N 1
ATOM 1634 C CA . LEU A 1 195 ? 0.392 4.127 -12.702 1.00 97.38 195 LEU A CA 1
ATOM 1635 C C . LEU A 1 195 ? 0.799 3.421 -13.983 1.00 97.38 195 LEU A C 1
ATOM 1637 O O . LEU A 1 195 ? 1.966 3.434 -14.377 1.00 97.38 195 LEU A O 1
ATOM 1641 N N . GLU A 1 196 ? -0.198 2.851 -14.639 1.00 94.62 196 GLU A N 1
ATOM 1642 C CA . GLU A 1 196 ? -0.102 2.485 -16.038 1.00 94.62 196 GLU A CA 1
ATOM 1643 C C . GLU A 1 196 ? 0.533 3.616 -16.882 1.00 94.62 196 GLU A C 1
ATOM 1645 O O . GLU A 1 196 ? 0.202 4.797 -16.694 1.00 94.62 196 GLU A O 1
ATOM 1650 N N . PRO A 1 197 ? 1.454 3.284 -17.807 1.00 92.94 197 PRO A N 1
ATOM 1651 C CA . PRO A 1 197 ? 2.032 4.255 -18.725 1.00 92.94 197 PRO A CA 1
ATOM 1652 C C . PRO A 1 197 ? 0.972 5.099 -19.443 1.00 92.94 197 PRO A C 1
ATOM 1654 O O . PRO A 1 197 ? 0.065 4.567 -20.072 1.00 92.94 197 PRO A O 1
ATOM 1657 N N . GLY A 1 198 ? 1.114 6.424 -19.376 1.00 92.81 198 GLY A N 1
ATOM 1658 C CA . GLY A 1 198 ? 0.194 7.375 -20.012 1.00 92.81 198 GLY A CA 1
ATOM 1659 C C . GLY A 1 198 ? -0.921 7.897 -19.102 1.00 92.81 198 GLY A C 1
ATOM 1660 O O . GLY A 1 198 ? -1.537 8.905 -19.441 1.00 92.81 198 GLY A O 1
ATOM 1661 N N . LEU A 1 199 ? -1.140 7.297 -17.927 1.00 94.50 199 LEU A N 1
ATOM 1662 C CA . LEU A 1 199 ? -2.108 7.801 -16.953 1.00 94.50 199 LEU A CA 1
ATOM 1663 C C . LEU A 1 199 ? -1.477 8.769 -15.948 1.00 94.50 199 LEU A C 1
ATOM 1665 O O . LEU A 1 199 ? -0.334 8.619 -15.508 1.00 94.50 199 LEU A O 1
ATOM 1669 N N . THR A 1 200 ? -2.264 9.764 -15.545 1.00 95.19 200 THR A N 1
ATOM 1670 C CA . THR A 1 200 ? -1.904 10.729 -14.504 1.00 95.19 200 THR A CA 1
ATOM 1671 C C . THR A 1 200 ? -2.500 10.334 -13.160 1.00 95.19 200 THR A C 1
ATOM 1673 O O . THR A 1 200 ? -3.626 9.848 -13.081 1.00 95.19 200 THR A O 1
ATOM 1676 N N . GLN A 1 201 ? -1.743 10.577 -12.094 1.00 96.50 201 GLN A N 1
ATOM 1677 C CA . GLN A 1 201 ? -2.149 10.258 -10.730 1.00 96.50 201 GLN A CA 1
ATOM 1678 C C . GLN A 1 201 ? -3.187 11.239 -10.188 1.00 96.50 201 GLN A C 1
ATOM 1680 O O . GLN A 1 201 ? -2.988 12.451 -10.269 1.00 96.50 201 GLN A O 1
ATOM 1685 N N . ASN A 1 202 ? -4.227 10.706 -9.545 1.00 96.44 202 ASN A N 1
ATOM 1686 C CA . ASN A 1 202 ? -5.149 11.500 -8.741 1.00 96.44 202 ASN A CA 1
ATOM 1687 C C . ASN A 1 202 ? -4.491 11.867 -7.403 1.00 96.44 202 ASN A C 1
ATOM 1689 O O . ASN A 1 202 ? -4.057 10.994 -6.647 1.00 96.44 202 ASN A O 1
ATOM 1693 N N . ILE A 1 203 ? -4.398 13.169 -7.121 1.00 94.69 203 ILE A N 1
ATOM 1694 C CA . ILE A 1 203 ? -3.801 13.720 -5.888 1.00 94.69 203 ILE A CA 1
ATOM 1695 C C . ILE A 1 203 ? -4.884 14.079 -4.850 1.00 94.69 203 ILE A C 1
ATOM 1697 O O . ILE A 1 203 ? -4.555 14.272 -3.684 1.00 94.69 203 ILE A O 1
ATOM 1701 N N . GLY A 1 204 ? -6.156 14.133 -5.261 1.00 95.19 204 GLY A N 1
ATOM 1702 C CA . GLY A 1 204 ? -7.285 14.506 -4.405 1.00 95.19 204 GLY A CA 1
ATOM 1703 C C . GLY A 1 204 ? -7.747 13.423 -3.429 1.00 95.19 204 GLY A C 1
ATOM 1704 O O . GLY A 1 204 ? -7.163 12.330 -3.355 1.00 95.19 204 GLY A O 1
ATOM 1705 N N . ASP A 1 205 ? -8.815 13.762 -2.708 1.00 96.50 205 ASP A N 1
ATOM 1706 C CA . ASP A 1 205 ? -9.525 12.892 -1.766 1.00 96.50 205 ASP A CA 1
ATOM 1707 C C . ASP A 1 205 ? -10.121 11.664 -2.466 1.00 96.50 205 ASP A C 1
ATOM 1709 O O . ASP A 1 205 ? -10.151 11.611 -3.694 1.00 96.50 205 ASP A O 1
ATOM 1713 N N . TRP A 1 206 ? -10.479 10.638 -1.691 1.00 97.81 206 TRP A N 1
ATOM 1714 C CA . TRP A 1 206 ? -11.038 9.386 -2.214 1.00 97.81 206 TRP A CA 1
ATOM 1715 C C . TRP A 1 206 ? -12.534 9.528 -2.459 1.00 97.81 206 TRP A C 1
ATOM 1717 O O . TRP A 1 206 ? -13.257 9.920 -1.544 1.00 97.81 206 TRP A O 1
ATOM 1727 N N . ASP A 1 207 ? -12.971 9.166 -3.661 1.00 97.44 207 ASP A N 1
ATOM 1728 C CA . ASP A 1 207 ? -14.387 9.159 -4.022 1.00 97.44 207 ASP A CA 1
ATOM 1729 C C . ASP A 1 207 ? -15.087 7.913 -3.448 1.00 97.44 207 ASP A C 1
ATOM 1731 O O . ASP A 1 207 ? -14.455 6.876 -3.214 1.00 97.44 207 ASP A O 1
ATOM 1735 N N . ASP A 1 208 ? -16.408 7.985 -3.261 1.00 97.25 208 ASP A N 1
ATOM 1736 C CA . ASP A 1 208 ? -17.197 6.858 -2.741 1.00 97.25 208 ASP A CA 1
ATOM 1737 C C . ASP A 1 208 ? -17.121 5.633 -3.670 1.00 97.25 208 ASP A C 1
ATOM 1739 O O . ASP A 1 208 ? -16.979 4.505 -3.199 1.00 97.25 208 ASP A O 1
ATOM 1743 N N . GLU A 1 209 ? -17.081 5.846 -4.989 1.00 97.75 209 GLU A N 1
ATOM 1744 C CA . GLU A 1 209 ? -16.881 4.779 -5.981 1.00 97.75 209 GLU A CA 1
ATOM 1745 C C . GLU A 1 209 ? -15.513 4.088 -5.819 1.00 97.75 209 GLU A C 1
ATOM 1747 O O . GLU A 1 209 ? -15.404 2.861 -5.886 1.00 97.75 209 GLU A O 1
ATOM 1752 N N . GLU A 1 210 ? -14.448 4.862 -5.565 1.00 97.88 210 GLU A N 1
ATOM 1753 C CA . GLU A 1 210 ? -13.108 4.314 -5.323 1.00 97.88 210 GLU A CA 1
ATOM 1754 C C . GLU A 1 210 ? -13.070 3.522 -4.009 1.00 97.88 210 GLU A C 1
ATOM 1756 O O . GLU A 1 210 ? -12.402 2.487 -3.924 1.00 97.88 210 GLU A O 1
ATOM 1761 N N . LYS A 1 211 ? -13.794 3.994 -2.987 1.00 98.06 211 LYS A N 1
ATOM 1762 C CA . LYS A 1 211 ? -13.936 3.326 -1.690 1.00 98.06 211 LYS A CA 1
ATOM 1763 C C . LYS A 1 211 ? -14.680 1.999 -1.822 1.00 98.06 211 LYS A C 1
ATOM 1765 O O . LYS A 1 211 ? -14.201 0.984 -1.314 1.00 98.06 211 LYS A O 1
ATOM 1770 N N . GLU A 1 212 ? -15.805 1.972 -2.527 1.00 98.06 212 GLU A N 1
ATOM 1771 C CA . GLU A 1 212 ? -16.558 0.745 -2.802 1.00 98.06 212 GLU A CA 1
ATOM 1772 C C . GLU A 1 212 ? -15.712 -0.270 -3.571 1.00 98.06 212 GLU A C 1
ATOM 1774 O O . GLU A 1 212 ? -15.660 -1.450 -3.208 1.00 98.06 212 GLU A O 1
ATOM 1779 N N . LEU A 1 213 ? -14.978 0.194 -4.586 1.00 98.25 213 LEU A N 1
ATOM 1780 C CA . LEU A 1 213 ? -14.066 -0.645 -5.353 1.00 98.25 213 LEU A CA 1
ATOM 1781 C C . LEU A 1 213 ? -12.945 -1.209 -4.469 1.00 98.25 213 LEU A C 1
ATOM 1783 O O . LEU A 1 213 ? -12.661 -2.405 -4.537 1.00 98.25 213 LEU A O 1
ATOM 1787 N N . PHE A 1 214 ? -12.357 -0.392 -3.590 1.00 98.50 214 PHE A N 1
ATOM 1788 C CA . PHE A 1 214 ? -11.349 -0.830 -2.620 1.00 98.50 214 PHE A CA 1
ATOM 1789 C C . PHE A 1 214 ? -11.872 -1.981 -1.751 1.00 98.50 214 PHE A C 1
ATOM 1791 O O . PHE A 1 214 ? -11.210 -3.013 -1.619 1.00 98.50 214 PHE A O 1
ATOM 1798 N N . ILE A 1 215 ? -13.066 -1.817 -1.175 1.00 98.25 215 ILE A N 1
ATOM 1799 C CA . ILE A 1 215 ? -13.710 -2.811 -0.306 1.00 98.25 215 ILE A CA 1
ATOM 1800 C C . ILE A 1 215 ? -14.016 -4.089 -1.095 1.00 98.25 215 ILE A C 1
ATOM 1802 O O . ILE A 1 215 ? -13.758 -5.190 -0.606 1.00 98.25 215 ILE A O 1
ATOM 1806 N N . LYS A 1 216 ? -14.512 -3.961 -2.331 1.00 98.25 216 LYS A N 1
ATOM 1807 C CA . LYS A 1 216 ? -14.797 -5.093 -3.222 1.00 98.25 216 LYS A CA 1
ATOM 1808 C C . LYS A 1 216 ? -13.545 -5.930 -3.493 1.00 98.25 216 LYS A C 1
ATOM 1810 O O . LYS A 1 216 ? -13.581 -7.143 -3.311 1.00 98.25 216 LYS A O 1
ATOM 1815 N N . ILE A 1 217 ? -12.435 -5.290 -3.863 1.00 98.25 217 ILE A N 1
ATOM 1816 C CA . ILE A 1 217 ? -11.156 -5.968 -4.137 1.00 98.25 217 ILE A CA 1
ATOM 1817 C C . ILE A 1 217 ? -10.629 -6.643 -2.868 1.00 98.25 217 ILE A C 1
ATOM 1819 O O . ILE A 1 217 ? -10.182 -7.788 -2.915 1.00 98.25 217 ILE A O 1
ATOM 1823 N N . ALA A 1 218 ? -10.700 -5.957 -1.724 1.00 97.94 218 ALA A N 1
ATOM 1824 C CA . ALA A 1 218 ? -10.255 -6.514 -0.452 1.00 97.94 218 ALA A CA 1
ATOM 1825 C C . ALA A 1 218 ? -11.089 -7.732 -0.022 1.00 97.94 218 ALA A C 1
ATOM 1827 O O . ALA A 1 218 ? -10.538 -8.687 0.520 1.00 97.94 218 ALA A O 1
ATOM 1828 N N . LYS A 1 219 ? -12.396 -7.733 -0.311 1.00 97.81 219 LYS A N 1
ATOM 1829 C CA . LYS A 1 219 ? -13.281 -8.882 -0.085 1.00 97.81 219 LYS A CA 1
ATOM 1830 C C . LYS A 1 219 ? -12.907 -10.083 -0.954 1.00 97.81 219 LYS A C 1
ATOM 1832 O O . LYS A 1 219 ? -13.008 -11.216 -0.498 1.00 97.81 219 LYS A O 1
ATOM 1837 N N . GLU A 1 220 ? -12.517 -9.836 -2.201 1.00 97.81 220 GLU A N 1
ATOM 1838 C CA . GLU A 1 220 ? -12.223 -10.884 -3.181 1.00 97.81 220 GLU A CA 1
ATOM 1839 C C . GLU A 1 220 ? -10.826 -11.494 -2.994 1.00 97.81 220 GLU A C 1
ATOM 1841 O O . GLU A 1 220 ? -10.668 -12.713 -3.020 1.00 97.81 220 GLU A O 1
ATO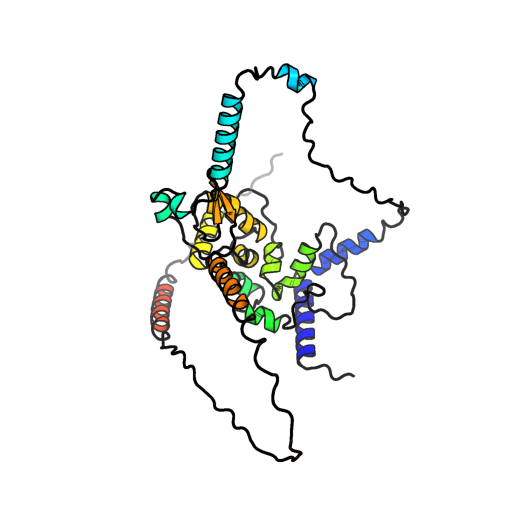M 1846 N N . PHE A 1 221 ? -9.809 -10.659 -2.769 1.00 97.62 221 PHE A N 1
ATOM 1847 C CA . PHE A 1 221 ? -8.403 -11.077 -2.789 1.00 97.62 221 PHE A CA 1
ATOM 1848 C C . PHE A 1 221 ? -7.673 -10.925 -1.448 1.00 97.62 221 PHE A C 1
ATOM 1850 O O . PHE A 1 221 ? -6.505 -11.315 -1.351 1.00 97.62 221 PHE A O 1
ATOM 1857 N N . GLY A 1 222 ? -8.318 -10.356 -0.429 1.00 97.56 222 GLY A N 1
ATOM 1858 C CA . GLY A 1 222 ? -7.665 -9.908 0.801 1.00 97.56 222 GLY A CA 1
ATOM 1859 C C . GLY A 1 222 ? -6.954 -8.563 0.626 1.00 97.56 222 GLY A C 1
ATOM 1860 O O . GLY A 1 222 ? -6.966 -7.957 -0.446 1.00 97.56 222 GLY A O 1
ATOM 1861 N N . CYS A 1 223 ? -6.327 -8.064 1.688 1.00 97.00 223 CYS A N 1
ATOM 1862 C CA . CYS A 1 223 ? -5.471 -6.877 1.655 1.00 97.00 223 CYS A CA 1
ATOM 1863 C C . CYS A 1 223 ? -4.552 -6.837 2.883 1.00 97.00 223 CYS A C 1
ATOM 1865 O O . CYS A 1 223 ? -4.775 -7.547 3.858 1.00 97.00 223 CYS A O 1
ATOM 1867 N N . GLY A 1 224 ? -3.530 -5.978 2.851 1.00 93.81 224 GLY A N 1
ATOM 1868 C CA . GLY A 1 224 ? -2.605 -5.758 3.974 1.00 93.81 224 GLY A CA 1
ATOM 1869 C C . GLY A 1 224 ? -1.136 -5.736 3.549 1.00 93.81 224 GLY A C 1
ATOM 1870 O O . GLY A 1 224 ? -0.315 -5.028 4.142 1.00 93.81 224 GLY A O 1
ATOM 1871 N N . ASP A 1 225 ? -0.820 -6.400 2.437 1.00 95.12 225 ASP A N 1
ATOM 1872 C CA . ASP A 1 225 ? 0.483 -6.365 1.783 1.00 95.12 225 ASP A CA 1
ATOM 1873 C C . ASP A 1 225 ? 0.362 -6.133 0.261 1.00 95.12 225 ASP A C 1
ATOM 1875 O O . ASP A 1 225 ? -0.712 -5.852 -0.262 1.00 95.12 225 ASP A O 1
ATOM 1879 N N . LYS A 1 226 ? 1.503 -6.139 -0.448 1.00 96.69 226 LYS A N 1
ATOM 1880 C CA . LYS A 1 226 ? 1.593 -6.019 -1.924 1.00 96.69 226 LYS A CA 1
ATOM 1881 C C . LYS A 1 226 ? 0.728 -4.903 -2.540 1.00 96.69 226 LYS A C 1
ATOM 1883 O O . LYS A 1 226 ? 0.132 -5.060 -3.605 1.00 96.69 226 LYS A O 1
ATOM 1888 N N . TRP A 1 227 ? 0.734 -3.734 -1.900 1.00 98.38 227 TRP A N 1
ATOM 1889 C CA . TRP A 1 227 ? -0.105 -2.596 -2.277 1.00 98.38 227 TRP A CA 1
ATOM 1890 C C . TRP A 1 227 ? 0.029 -2.119 -3.726 1.00 98.38 227 TRP A C 1
ATOM 1892 O O . TRP A 1 227 ? -0.898 -1.503 -4.235 1.00 98.38 227 TRP A O 1
ATOM 1902 N N . GLY A 1 228 ? 1.156 -2.372 -4.397 1.00 98.06 228 GLY A N 1
ATOM 1903 C CA . GLY A 1 228 ? 1.284 -2.048 -5.815 1.00 98.06 228 GLY A CA 1
ATOM 1904 C C . GLY A 1 228 ? 0.381 -2.916 -6.687 1.00 98.06 228 GLY A C 1
ATOM 1905 O O . GLY A 1 228 ? -0.327 -2.398 -7.543 1.00 98.06 228 GLY A O 1
ATOM 1906 N N . ILE A 1 229 ? 0.342 -4.226 -6.442 1.00 97.94 229 ILE A N 1
ATOM 1907 C CA . ILE A 1 229 ? -0.544 -5.125 -7.197 1.00 97.94 229 ILE A CA 1
ATOM 1908 C C . ILE A 1 229 ? -2.002 -4.806 -6.866 1.00 97.94 229 ILE A C 1
ATOM 1910 O O . ILE A 1 229 ? -2.809 -4.666 -7.779 1.00 97.94 229 ILE A O 1
ATOM 1914 N N . PHE A 1 230 ? -2.312 -4.583 -5.587 1.00 98.50 230 PHE A N 1
ATOM 1915 C CA . PHE A 1 230 ? -3.644 -4.149 -5.159 1.00 98.50 230 PHE A CA 1
ATOM 1916 C C . PHE A 1 230 ? -4.100 -2.882 -5.906 1.00 98.50 230 PHE A C 1
ATOM 1918 O O . PHE A 1 230 ? -5.193 -2.847 -6.459 1.00 98.50 230 PHE A O 1
ATOM 1925 N N . SER A 1 231 ? -3.234 -1.865 -6.015 1.00 98.31 231 SER A N 1
ATOM 1926 C CA . SER A 1 231 ? -3.575 -0.621 -6.720 1.00 98.31 231 SER A CA 1
ATOM 1927 C C . SER A 1 231 ? -3.804 -0.784 -8.221 1.00 98.31 231 SER A C 1
ATOM 1929 O O . SER A 1 231 ? -4.394 0.097 -8.828 1.00 98.31 231 SER A O 1
ATOM 1931 N N . SER A 1 232 ? -3.385 -1.895 -8.833 1.00 97.88 232 SER A N 1
ATOM 1932 C CA . SER A 1 232 ? -3.614 -2.124 -10.267 1.00 97.88 232 SER A CA 1
ATOM 1933 C C . SER A 1 232 ? -5.099 -2.280 -10.635 1.00 97.88 232 SER A C 1
ATOM 1935 O O . SER A 1 232 ? -5.458 -2.115 -11.798 1.00 97.88 232 SER A O 1
ATOM 1937 N N . TYR A 1 233 ? -5.958 -2.555 -9.648 1.00 98.31 233 TYR A N 1
ATOM 1938 C CA . TYR A 1 233 ? -7.411 -2.629 -9.809 1.00 98.31 233 TYR A CA 1
ATOM 1939 C C . TYR A 1 233 ? -8.122 -1.293 -9.558 1.00 98.31 233 TYR A C 1
ATOM 1941 O O . TYR A 1 233 ? -9.294 -1.172 -9.894 1.00 98.31 233 TYR A O 1
ATOM 1949 N N . ILE A 1 234 ? -7.447 -0.302 -8.960 1.00 97.94 234 ILE A N 1
ATOM 1950 C CA . ILE A 1 234 ? -8.050 0.994 -8.628 1.00 97.94 234 ILE A CA 1
ATOM 1951 C C . ILE A 1 234 ? -7.477 2.048 -9.581 1.00 97.94 234 ILE A C 1
ATOM 1953 O O . ILE A 1 234 ? -6.302 2.415 -9.460 1.00 97.94 234 ILE A O 1
ATOM 1957 N N . PRO A 1 235 ? -8.270 2.552 -10.539 1.00 96.50 235 PRO A N 1
ATOM 1958 C CA . PRO A 1 235 ? -7.767 3.464 -11.554 1.00 96.50 235 PRO A CA 1
ATOM 1959 C C . PRO A 1 235 ? -7.217 4.743 -10.915 1.00 96.50 235 PRO A C 1
ATOM 1961 O O . PRO A 1 235 ? -7.727 5.240 -9.918 1.00 96.50 235 PRO A O 1
ATOM 1964 N N . LYS A 1 236 ? -6.152 5.299 -11.504 1.00 97.19 236 LYS A N 1
ATOM 1965 C CA . LYS A 1 236 ? -5.514 6.570 -11.096 1.00 97.19 236 LYS A CA 1
ATOM 1966 C C . LYS A 1 236 ? -4.940 6.621 -9.665 1.00 97.19 236 LYS A C 1
ATOM 1968 O O . LYS A 1 236 ? -4.359 7.650 -9.297 1.00 97.19 236 LYS A O 1
ATOM 1973 N N . ARG A 1 237 ? -5.001 5.532 -8.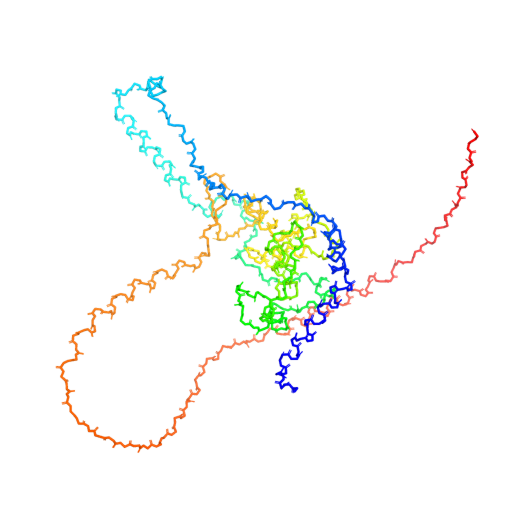889 1.00 98.12 237 ARG A N 1
ATOM 1974 C CA . ARG A 1 237 ? -4.372 5.389 -7.566 1.00 98.12 237 ARG A CA 1
ATOM 1975 C C . ARG A 1 237 ? -3.143 4.488 -7.629 1.00 98.12 237 ARG A C 1
ATOM 1977 O O . ARG A 1 237 ? -3.107 3.501 -8.348 1.00 98.12 237 ARG A O 1
ATOM 1984 N N . VAL A 1 238 ? -2.113 4.828 -6.859 1.00 98.31 238 VAL A N 1
ATOM 1985 C CA . VAL A 1 238 ? -0.887 4.011 -6.739 1.00 98.31 238 VAL A CA 1
ATOM 1986 C C . VAL A 1 238 ? -0.809 3.329 -5.377 1.00 98.31 238 VAL A C 1
ATOM 1988 O O . VAL A 1 238 ? -1.462 3.742 -4.413 1.00 98.31 238 VAL A O 1
ATOM 1991 N N . GLY A 1 239 ? 0.045 2.315 -5.253 1.00 98.38 239 GLY A N 1
ATOM 1992 C CA . GLY A 1 239 ? 0.068 1.471 -4.058 1.00 98.38 239 GLY A CA 1
ATOM 1993 C C . GLY A 1 239 ? 0.355 2.208 -2.749 1.00 98.38 239 GLY A C 1
ATOM 1994 O O . GLY A 1 239 ? -0.259 1.887 -1.736 1.00 98.38 239 GLY A O 1
ATOM 1995 N N . TYR A 1 240 ? 1.209 3.240 -2.727 1.00 98.12 240 TYR A N 1
ATOM 1996 C CA . TYR A 1 240 ? 1.410 3.994 -1.478 1.00 98.12 240 TYR A CA 1
ATOM 1997 C C . TYR A 1 240 ? 0.163 4.773 -1.036 1.00 98.12 240 TYR A C 1
ATOM 1999 O O . TYR A 1 240 ? -0.002 4.999 0.162 1.00 98.12 240 TYR A O 1
ATOM 2007 N N . GLN A 1 241 ? -0.702 5.186 -1.971 1.00 98.31 241 GLN A N 1
ATOM 2008 C CA . GLN A 1 241 ? -1.966 5.848 -1.642 1.00 98.31 241 GLN A CA 1
ATOM 2009 C C . GLN A 1 241 ? -2.939 4.839 -1.048 1.00 98.31 241 GLN A C 1
ATOM 2011 O O . GLN A 1 241 ? -3.501 5.113 0.005 1.00 98.31 241 GLN A O 1
ATOM 2016 N N . CYS A 1 242 ? -3.049 3.654 -1.655 1.00 98.56 242 CYS A N 1
ATOM 2017 C CA . CYS A 1 242 ? -3.880 2.562 -1.145 1.00 98.56 242 CYS A CA 1
ATOM 2018 C C . CYS A 1 242 ? -3.438 2.138 0.264 1.00 98.56 242 CYS A C 1
ATOM 2020 O O . CYS A 1 242 ? -4.251 2.081 1.178 1.00 98.56 242 CYS A O 1
ATOM 2022 N N . ALA A 1 243 ? -2.130 1.951 0.477 1.00 98.12 243 ALA A N 1
ATOM 2023 C CA . ALA A 1 243 ? -1.568 1.609 1.786 1.00 98.12 243 ALA A CA 1
ATOM 2024 C C . ALA A 1 243 ? -1.824 2.686 2.851 1.00 98.12 243 ALA A C 1
ATOM 2026 O O . ALA A 1 243 ? -1.949 2.392 4.041 1.00 98.12 243 ALA A O 1
ATOM 2027 N N . ASN A 1 244 ? -1.826 3.957 2.446 1.00 97.81 244 ASN A N 1
ATOM 2028 C CA . ASN A 1 244 ? -2.102 5.060 3.353 1.00 97.81 244 ASN A CA 1
ATOM 2029 C C . ASN A 1 244 ? -3.593 5.141 3.693 1.00 97.81 244 ASN A C 1
ATOM 2031 O O . ASN A 1 244 ? -3.932 5.192 4.871 1.00 97.81 244 ASN A O 1
ATOM 2035 N N . TYR A 1 245 ? -4.454 5.072 2.677 1.00 98.25 245 TYR A N 1
ATOM 2036 C CA . TYR A 1 245 ? -5.908 5.069 2.815 1.00 98.25 245 TYR A CA 1
ATOM 2037 C C . TYR A 1 245 ? -6.394 3.918 3.697 1.00 98.25 245 TYR A C 1
ATOM 2039 O O . TYR A 1 245 ? -7.166 4.129 4.628 1.00 98.25 245 TYR A O 1
ATOM 2047 N N . TYR A 1 246 ? -5.820 2.729 3.503 1.00 98.12 246 TYR A N 1
ATOM 2048 C CA . TYR A 1 246 ? -6.080 1.561 4.334 1.00 98.12 246 TYR A CA 1
ATOM 2049 C C . TYR A 1 246 ? -5.897 1.840 5.833 1.00 98.12 246 TYR A C 1
ATOM 2051 O O . TYR A 1 246 ? -6.764 1.551 6.652 1.00 98.12 246 TYR A O 1
ATOM 2059 N N . ARG A 1 247 ? -4.765 2.453 6.196 1.00 96.75 247 ARG A N 1
ATOM 2060 C CA . ARG A 1 247 ? -4.405 2.713 7.598 1.00 96.75 247 ARG A CA 1
ATOM 2061 C C . ARG A 1 247 ? -5.127 3.907 8.204 1.00 96.75 247 ARG A C 1
ATOM 2063 O O . ARG A 1 247 ? -5.311 3.934 9.415 1.00 96.75 247 ARG A O 1
ATOM 2070 N N . GLN A 1 248 ? -5.426 4.918 7.395 1.00 96.25 248 GLN A N 1
ATOM 2071 C CA . GLN A 1 248 ? -5.976 6.187 7.872 1.00 96.25 248 GLN A CA 1
ATOM 2072 C C . GLN A 1 248 ? -7.501 6.218 7.868 1.00 96.25 248 GLN A C 1
ATOM 2074 O O . GLN A 1 248 ? -8.066 6.948 8.672 1.00 96.25 248 GLN A O 1
ATOM 2079 N N . VAL A 1 249 ? -8.143 5.448 6.987 1.00 97.12 249 VAL A N 1
ATOM 2080 C CA . VAL A 1 249 ? -9.593 5.506 6.763 1.00 97.12 249 VAL A CA 1
ATOM 2081 C C . VAL A 1 249 ? -10.217 4.128 6.945 1.00 97.12 249 VAL A C 1
ATOM 2083 O O . VAL A 1 249 ? -10.988 3.931 7.874 1.00 97.12 249 VAL A O 1
ATOM 2086 N N . ILE A 1 250 ? -9.812 3.140 6.144 1.00 97.81 250 ILE A N 1
ATOM 2087 C CA . ILE A 1 250 ? -10.486 1.831 6.099 1.00 97.81 250 ILE A CA 1
ATOM 2088 C C . ILE A 1 250 ? -10.461 1.091 7.446 1.00 97.81 250 ILE A C 1
ATOM 2090 O O . ILE A 1 250 ? -11.498 0.602 7.895 1.00 97.81 250 ILE A O 1
ATOM 2094 N N . ILE A 1 251 ? -9.293 1.007 8.095 1.00 97.44 251 ILE A N 1
ATOM 2095 C CA . ILE A 1 251 ? -9.163 0.350 9.405 1.00 97.44 251 ILE A CA 1
ATOM 2096 C C . ILE A 1 251 ? -9.863 1.168 10.510 1.00 97.44 251 ILE A C 1
ATOM 2098 O O . ILE A 1 251 ? -10.660 0.582 11.240 1.00 97.44 251 ILE A O 1
ATOM 2102 N N . PRO A 1 252 ? -9.619 2.490 10.666 1.00 96.81 252 PRO A N 1
ATOM 2103 C CA . PRO A 1 252 ? -10.306 3.292 11.686 1.00 96.81 252 PRO A CA 1
ATOM 2104 C C . PRO A 1 252 ? -11.830 3.347 11.562 1.00 96.81 252 PRO A C 1
ATOM 2106 O O . PRO A 1 252 ? -12.505 3.414 12.583 1.00 96.81 252 PRO A O 1
ATOM 2109 N N . GLU A 1 253 ? -12.379 3.281 10.348 1.00 96.75 253 GLU A N 1
ATOM 2110 C CA . GLU A 1 253 ? -13.831 3.223 10.126 1.00 96.75 253 GLU A CA 1
ATOM 2111 C C . GLU A 1 253 ? -14.437 1.841 10.424 1.00 96.75 253 GLU A C 1
ATOM 2113 O O . GLU A 1 253 ? -15.657 1.697 10.437 1.00 96.75 253 GLU A O 1
ATOM 2118 N N . GLY A 1 254 ? -13.611 0.817 10.662 1.00 97.19 254 GLY A N 1
ATOM 2119 C CA . GLY A 1 254 ? -14.083 -0.538 10.941 1.00 97.19 254 GLY A CA 1
ATOM 2120 C C . GLY A 1 254 ? -14.669 -1.250 9.720 1.00 97.19 254 GLY A C 1
ATOM 2121 O O . GLY A 1 254 ? -15.440 -2.190 9.871 1.00 97.19 254 GLY A O 1
ATOM 2122 N N . LEU A 1 255 ? -14.306 -0.825 8.505 1.00 97.44 255 LEU A N 1
ATOM 2123 C CA . LEU A 1 255 ? -14.744 -1.478 7.266 1.00 97.44 255 LEU A CA 1
ATOM 2124 C C . LEU A 1 255 ? -14.018 -2.806 7.037 1.00 97.44 255 LEU A C 1
ATOM 2126 O O . LEU A 1 255 ? -14.588 -3.754 6.496 1.00 97.44 255 LEU A O 1
ATOM 2130 N N . ILE A 1 256 ? -12.750 -2.866 7.452 1.00 97.88 256 ILE A N 1
ATOM 2131 C CA . ILE A 1 256 ? -11.907 -4.057 7.368 1.00 97.88 256 ILE A CA 1
ATOM 2132 C C . ILE A 1 256 ? -11.227 -4.294 8.713 1.00 97.88 256 ILE A C 1
ATOM 2134 O O . ILE A 1 256 ? -10.625 -3.383 9.285 1.00 97.88 256 ILE A O 1
ATOM 2138 N N . PHE A 1 257 ? -11.295 -5.532 9.193 1.00 97.50 257 PHE A N 1
ATOM 2139 C CA . PHE A 1 257 ? -10.616 -5.993 10.396 1.00 97.50 257 PHE A CA 1
ATOM 2140 C C . PHE A 1 257 ? -9.361 -6.768 10.011 1.00 97.50 257 PHE A C 1
ATOM 2142 O O . PHE A 1 257 ? -9.429 -7.800 9.346 1.00 97.50 257 PHE A O 1
ATOM 2149 N N . ASP A 1 258 ? -8.213 -6.258 10.455 1.00 96.81 258 ASP A N 1
ATOM 2150 C CA . ASP A 1 258 ? -6.899 -6.850 10.220 1.00 96.81 258 ASP A CA 1
ATOM 2151 C C . ASP A 1 258 ? -6.237 -7.176 11.567 1.00 96.81 258 ASP A C 1
ATOM 2153 O O . ASP A 1 258 ? -5.959 -6.256 12.348 1.00 96.81 258 ASP A O 1
ATOM 2157 N N . PRO A 1 259 ? -5.931 -8.457 11.847 1.00 95.75 259 PRO A N 1
ATOM 2158 C CA . PRO A 1 259 ? -5.367 -8.895 13.124 1.00 95.75 259 PRO A CA 1
ATOM 2159 C C . PRO A 1 259 ? -3.967 -8.325 13.399 1.00 95.75 259 PRO A C 1
ATOM 2161 O O . PRO A 1 259 ? -3.460 -8.409 14.522 1.00 95.75 259 PRO A O 1
ATOM 2164 N N . ASN A 1 260 ? -3.314 -7.743 12.390 1.00 95.56 260 ASN A N 1
ATOM 2165 C CA . ASN A 1 260 ? -2.016 -7.096 12.537 1.00 95.56 260 ASN A CA 1
ATOM 2166 C C . ASN A 1 260 ? -2.121 -5.665 13.079 1.00 95.56 260 ASN A C 1
ATOM 2168 O O . ASN A 1 260 ? -1.091 -5.064 13.400 1.00 95.56 260 ASN A O 1
ATOM 2172 N N . TYR A 1 261 ? -3.331 -5.113 13.194 1.00 96.44 261 TYR A N 1
ATOM 2173 C CA . TYR A 1 261 ? -3.587 -3.796 13.764 1.00 96.44 261 TYR A CA 1
ATOM 2174 C C . TYR A 1 261 ? -4.291 -3.905 15.111 1.00 96.44 261 TYR A C 1
ATOM 2176 O O . TYR A 1 261 ? -5.072 -4.810 15.384 1.00 96.44 261 TYR A O 1
ATOM 2184 N N . LYS A 1 262 ? -3.988 -2.942 15.974 1.00 96.06 262 LYS A N 1
ATOM 2185 C CA . LYS A 1 262 ? -4.690 -2.724 17.232 1.00 96.06 262 LYS A CA 1
ATOM 2186 C C . LYS A 1 262 ? -5.005 -1.252 17.395 1.00 96.06 262 LYS A C 1
ATOM 2188 O O . LYS A 1 262 ? -4.337 -0.407 16.802 1.00 96.06 262 LYS A O 1
ATOM 2193 N N . PHE A 1 263 ? -5.976 -0.946 18.232 1.00 96.25 263 PHE A N 1
ATOM 2194 C CA . PHE A 1 263 ? -6.449 0.406 18.451 1.00 96.25 263 PHE A CA 1
ATOM 2195 C C . PHE A 1 263 ? -5.934 0.944 19.774 1.00 96.25 263 PHE A C 1
ATOM 2197 O O . PHE A 1 263 ? -5.940 0.265 20.800 1.00 96.25 263 PHE A O 1
ATOM 2204 N N . SER A 1 264 ? -5.465 2.185 19.736 1.00 93.88 264 SER A N 1
ATOM 2205 C CA . SER A 1 264 ? -5.347 2.983 20.950 1.00 93.88 264 SER A CA 1
ATOM 2206 C C . SER A 1 264 ? -6.741 3.434 21.402 1.00 93.88 264 SER A C 1
ATOM 2208 O O . SER A 1 264 ? -7.669 3.481 20.595 1.00 93.88 264 SER A O 1
ATOM 2210 N N . LYS A 1 265 ? -6.884 3.830 22.670 1.00 90.62 265 LYS A N 1
ATOM 2211 C CA . LYS A 1 265 ? -8.136 4.349 23.245 1.00 90.62 265 LYS A CA 1
ATOM 2212 C C . LYS A 1 265 ? -8.755 5.492 22.421 1.00 90.62 265 LYS A C 1
ATOM 2214 O O . LYS A 1 265 ? -9.972 5.612 22.365 1.00 90.62 265 LYS A O 1
ATOM 2219 N N . TRP A 1 266 ? -7.931 6.282 21.726 1.00 89.00 266 TRP A N 1
ATOM 2220 C CA . TRP A 1 266 ? -8.373 7.369 20.838 1.00 89.00 266 TRP A CA 1
ATOM 2221 C C . TRP A 1 266 ? -8.804 6.928 19.426 1.00 89.00 266 TRP A C 1
ATOM 2223 O O . TRP A 1 266 ? -9.041 7.779 18.577 1.00 89.00 266 TRP A O 1
ATOM 2233 N N . GLY A 1 267 ? -8.832 5.627 19.124 1.00 91.06 267 GLY A N 1
ATOM 2234 C CA . GLY A 1 267 ? -9.223 5.102 17.806 1.00 91.06 267 GLY A CA 1
ATOM 2235 C C . GLY A 1 267 ? -8.129 5.117 16.744 1.00 91.06 267 GLY A C 1
ATOM 2236 O O . GLY A 1 267 ? -8.359 4.760 15.591 1.00 91.06 267 GLY A O 1
ATOM 2237 N N . LYS A 1 268 ? -6.896 5.476 17.114 1.00 93.12 268 LYS A N 1
ATOM 2238 C CA . LYS A 1 268 ? -5.760 5.378 16.196 1.00 93.12 268 LYS A CA 1
ATOM 2239 C C . LYS A 1 268 ? -5.346 3.918 16.016 1.00 93.12 268 LYS A C 1
ATOM 2241 O O . LYS A 1 268 ? -4.929 3.273 16.980 1.00 93.12 268 LYS A O 1
ATOM 2246 N N . ALA A 1 269 ? -5.373 3.446 14.773 1.00 95.69 269 ALA A N 1
ATOM 2247 C CA . ALA A 1 269 ? -4.852 2.138 14.401 1.00 95.69 269 ALA A CA 1
ATOM 2248 C C . ALA A 1 269 ? -3.311 2.111 14.453 1.00 95.69 269 ALA A C 1
ATOM 2250 O O . ALA A 1 269 ? -2.626 2.961 13.874 1.00 95.69 269 ALA A O 1
ATOM 2251 N N . ILE A 1 270 ? -2.753 1.116 15.141 1.00 94.81 270 ILE A N 1
ATOM 2252 C CA . ILE A 1 270 ? -1.318 0.886 15.317 1.00 94.81 270 ILE A CA 1
ATOM 2253 C C . ILE A 1 270 ? -0.972 -0.516 14.824 1.00 94.81 270 ILE A C 1
ATOM 2255 O O . ILE A 1 270 ? -1.489 -1.518 15.320 1.00 94.81 270 ILE A O 1
ATOM 2259 N N . TYR A 1 271 ? -0.052 -0.583 13.862 1.00 94.94 271 TYR A N 1
ATOM 2260 C CA . TYR A 1 271 ? 0.453 -1.847 13.342 1.00 94.94 271 TYR A CA 1
ATOM 2261 C C . TYR A 1 271 ? 1.331 -2.550 14.385 1.00 94.94 271 TYR A C 1
ATOM 2263 O O . TYR A 1 271 ? 2.369 -2.027 14.796 1.00 94.94 271 TYR A O 1
ATOM 2271 N N . CYS A 1 27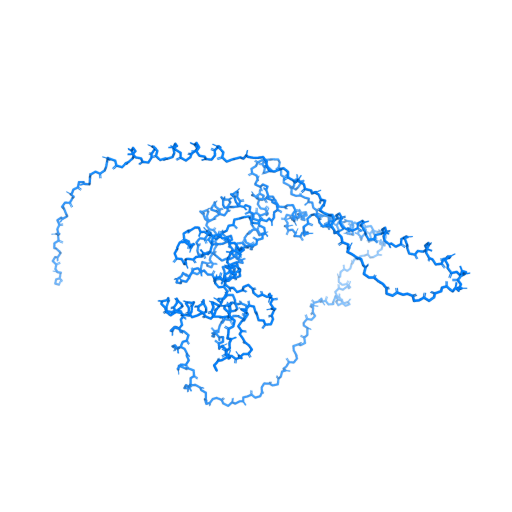2 ? 0.924 -3.748 14.790 1.00 92.94 272 CYS A N 1
ATOM 2272 C CA . CYS A 1 272 ? 1.582 -4.569 15.804 1.00 92.94 272 CYS A CA 1
ATOM 2273 C C . CYS A 1 272 ? 2.424 -5.714 15.213 1.00 92.94 272 CYS A C 1
ATOM 2275 O O . CYS A 1 272 ? 3.057 -6.457 15.966 1.00 92.94 272 CYS A O 1
ATOM 2277 N N . GLY A 1 273 ? 2.473 -5.841 13.882 1.00 87.25 273 GLY A N 1
ATOM 2278 C CA . GLY A 1 273 ? 3.175 -6.926 13.198 1.00 87.25 273 GLY A CA 1
ATOM 2279 C C . GLY A 1 273 ? 2.357 -8.213 13.106 1.00 87.25 273 GLY A C 1
ATOM 2280 O O . GLY A 1 273 ? 1.291 -8.325 13.704 1.00 87.25 273 GLY A O 1
ATOM 2281 N N . SER A 1 274 ? 2.890 -9.193 12.366 1.00 76.94 274 SER A N 1
ATOM 2282 C CA . SER A 1 274 ? 2.223 -10.483 12.162 1.00 76.94 274 SER A CA 1
ATOM 2283 C C . SER A 1 274 ? 1.940 -11.170 13.497 1.00 76.94 274 SER A C 1
ATOM 2285 O O . SER A 1 274 ? 2.874 -11.560 14.216 1.00 76.94 274 SER A O 1
ATOM 2287 N N . TYR A 1 275 ? 0.652 -11.318 13.821 1.00 61.38 275 TYR A N 1
ATOM 2288 C CA . TYR A 1 275 ? 0.165 -11.935 15.060 1.00 61.38 275 TYR A CA 1
ATOM 2289 C C . TYR A 1 275 ? 0.775 -13.339 15.275 1.00 61.38 275 TYR A C 1
ATOM 2291 O O . TYR A 1 275 ? 1.123 -13.716 16.396 1.00 61.38 275 TYR A O 1
ATOM 2299 N N . ASN A 1 276 ? 1.085 -14.044 14.180 1.00 54.25 276 ASN A N 1
ATOM 2300 C CA . ASN A 1 276 ? 1.715 -15.369 14.169 1.00 54.25 276 ASN A CA 1
ATOM 2301 C C . ASN A 1 276 ? 3.198 -15.409 14.592 1.00 54.25 276 ASN A C 1
ATOM 2303 O O . ASN A 1 276 ? 3.796 -16.482 14.659 1.00 54.25 276 ASN A O 1
ATOM 2307 N N . SER A 1 277 ? 3.832 -14.276 14.904 1.00 52.41 277 SER A N 1
ATOM 2308 C CA . SER A 1 277 ? 5.239 -14.258 15.336 1.00 52.41 277 SER A CA 1
ATOM 2309 C C . SER A 1 277 ? 5.449 -14.554 16.829 1.00 52.41 277 SER A C 1
ATOM 2311 O O . SER A 1 277 ? 6.567 -14.895 17.232 1.00 52.41 277 SER A O 1
ATOM 2313 N N . LYS A 1 278 ? 4.400 -14.487 17.665 1.00 51.94 278 LYS A N 1
ATOM 2314 C CA . LYS A 1 278 ? 4.529 -14.674 19.124 1.00 51.94 278 LYS A CA 1
ATOM 2315 C C . LYS A 1 278 ? 4.775 -16.124 19.552 1.00 51.94 278 LYS A C 1
ATOM 2317 O O . LYS A 1 278 ? 5.459 -16.334 20.550 1.00 51.94 278 LYS A O 1
ATOM 2322 N N . THR A 1 279 ? 4.379 -17.123 18.764 1.00 50.56 279 THR A N 1
ATOM 2323 C CA . THR A 1 279 ? 4.696 -18.539 19.043 1.00 50.56 279 THR A CA 1
ATOM 2324 C C . THR A 1 279 ? 6.176 -18.891 18.850 1.00 50.56 279 THR A C 1
ATOM 2326 O O . THR A 1 279 ? 6.629 -19.924 19.339 1.00 50.56 279 THR A O 1
ATOM 2329 N N . LYS A 1 280 ? 6.993 -18.034 18.214 1.00 50.00 280 LYS A N 1
ATOM 2330 C CA . LYS A 1 280 ? 8.441 -18.286 18.068 1.00 50.00 280 LYS A CA 1
ATOM 2331 C C . LYS A 1 280 ? 9.292 -17.864 19.271 1.00 50.00 280 LYS A C 1
ATOM 2333 O O . LYS A 1 280 ? 10.436 -18.312 19.351 1.00 50.00 280 LYS A O 1
ATOM 2338 N N . LYS A 1 281 ? 8.791 -17.046 20.209 1.00 50.41 281 LYS A N 1
ATOM 2339 C CA . LYS A 1 281 ? 9.596 -16.607 21.370 1.00 50.41 281 LYS A CA 1
ATOM 2340 C C . LYS A 1 281 ? 9.771 -17.688 22.445 1.00 50.41 281 LYS A C 1
ATOM 2342 O O . LYS A 1 281 ? 10.840 -17.725 23.042 1.00 50.41 281 LYS A O 1
ATOM 2347 N N . ASN A 1 282 ? 8.838 -18.632 22.583 1.00 49.81 282 ASN A N 1
ATOM 2348 C CA . ASN A 1 282 ? 8.980 -19.735 23.546 1.00 49.81 282 ASN A CA 1
ATOM 2349 C C . ASN A 1 282 ? 9.953 -20.841 23.098 1.00 49.81 282 ASN A C 1
ATOM 2351 O O . ASN A 1 282 ? 10.351 -21.658 23.907 1.00 49.81 282 ASN A O 1
ATOM 2355 N N . ARG A 1 283 ? 10.426 -20.855 21.841 1.00 50.38 283 ARG A N 1
ATOM 2356 C CA . ARG A 1 283 ? 11.423 -21.850 21.381 1.00 50.38 283 ARG A CA 1
ATOM 2357 C C . ARG A 1 283 ? 12.884 -21.467 21.651 1.00 50.38 283 ARG A C 1
ATOM 2359 O O . ARG A 1 283 ? 13.780 -22.240 21.316 1.00 50.38 283 ARG A O 1
ATOM 2366 N N . LYS A 1 284 ? 13.157 -20.267 22.180 1.00 49.75 284 LYS A N 1
ATOM 2367 C CA . LYS A 1 284 ? 14.529 -19.831 22.506 1.00 49.75 284 LYS A CA 1
ATOM 2368 C C . LYS A 1 284 ? 14.903 -20.001 23.979 1.00 49.75 284 LYS A C 1
ATOM 2370 O O . LYS A 1 284 ? 16.097 -20.038 24.248 1.00 49.75 284 LYS A O 1
ATOM 2375 N N . SER A 1 285 ? 13.942 -20.136 24.892 1.00 48.94 285 SER A N 1
ATOM 2376 C CA . SER A 1 285 ? 14.222 -20.460 26.298 1.00 48.94 285 SER A CA 1
ATOM 2377 C C . SER A 1 285 ? 14.639 -21.920 26.486 1.00 48.94 285 SER A C 1
ATOM 2379 O O . SER A 1 285 ? 15.512 -22.187 27.300 1.00 48.94 285 SER A O 1
ATOM 2381 N N . ASP A 1 286 ? 14.129 -22.841 25.665 1.00 52.00 286 ASP A N 1
ATOM 2382 C CA . ASP A 1 286 ? 14.390 -24.276 25.871 1.00 52.00 286 ASP A CA 1
ATOM 2383 C C . ASP A 1 286 ? 15.751 -24.736 25.320 1.00 52.00 286 ASP A C 1
ATOM 2385 O O . ASP A 1 286 ? 16.267 -25.771 25.718 1.00 52.00 286 ASP A O 1
ATOM 2389 N N . LYS A 1 287 ? 16.404 -23.947 24.454 1.00 49.47 287 LYS A N 1
ATOM 2390 C CA . LYS A 1 287 ? 17.727 -24.295 23.892 1.00 49.47 287 LYS A CA 1
ATOM 2391 C C . LYS A 1 287 ? 18.921 -23.960 24.788 1.00 49.47 287 LYS A C 1
ATOM 2393 O O . LYS A 1 287 ? 20.043 -24.310 24.423 1.00 49.47 287 LYS A O 1
ATOM 2398 N N . ASN A 1 288 ? 18.707 -23.288 25.918 1.00 49.00 288 ASN A N 1
ATOM 2399 C CA . ASN A 1 288 ? 19.784 -22.998 26.866 1.00 49.00 288 ASN A CA 1
ATOM 2400 C C . ASN A 1 288 ? 19.922 -24.051 27.977 1.00 49.00 288 ASN A C 1
ATOM 2402 O O . ASN A 1 288 ? 20.985 -24.098 28.581 1.00 49.00 288 ASN A O 1
ATOM 2406 N N . ASN A 1 289 ? 18.942 -24.942 28.177 1.00 49.53 289 ASN A N 1
ATOM 2407 C CA . ASN A 1 289 ? 19.057 -26.013 29.179 1.00 49.53 289 ASN A CA 1
ATOM 2408 C C . ASN A 1 289 ? 19.784 -27.272 28.670 1.00 49.53 289 ASN A C 1
ATOM 2410 O O . ASN A 1 289 ? 20.326 -28.023 29.473 1.00 49.53 289 ASN A O 1
ATOM 2414 N N . ASP A 1 290 ? 19.908 -27.466 27.354 1.00 50.97 290 ASP A N 1
ATOM 2415 C CA . ASP A 1 290 ? 20.611 -28.639 26.800 1.00 50.97 290 ASP A CA 1
ATOM 2416 C C . ASP A 1 290 ? 22.137 -28.459 26.679 1.00 50.97 290 ASP A C 1
ATOM 2418 O O . ASP A 1 290 ? 22.846 -29.383 26.277 1.00 50.97 290 ASP A O 1
ATOM 2422 N N . LYS A 1 291 ? 22.682 -27.277 27.011 1.00 49.81 291 LYS A N 1
ATOM 2423 C CA . LYS A 1 291 ? 24.132 -27.011 26.925 1.00 49.81 291 LYS A CA 1
ATOM 2424 C C . LYS A 1 291 ? 24.899 -27.139 28.241 1.00 49.81 291 LYS A C 1
ATOM 2426 O O . LYS A 1 291 ? 26.125 -27.172 28.183 1.00 49.81 291 LYS A O 1
ATOM 2431 N N . GLU A 1 292 ? 24.233 -27.276 29.386 1.00 47.12 292 GLU A N 1
ATOM 2432 C CA . GLU A 1 292 ? 24.921 -27.498 30.670 1.00 47.12 292 GLU A CA 1
ATOM 2433 C C . GLU A 1 292 ? 25.107 -28.980 31.035 1.00 47.12 292 GLU A C 1
ATOM 2435 O O . GLU A 1 292 ? 25.985 -29.297 31.830 1.00 47.12 292 GLU A O 1
ATOM 2440 N N . ASN A 1 293 ? 24.405 -29.914 30.380 1.00 44.31 293 ASN A N 1
ATOM 2441 C CA . ASN A 1 293 ? 24.490 -31.345 30.713 1.00 44.31 293 ASN A CA 1
ATOM 2442 C C . ASN A 1 293 ? 25.484 -32.178 29.880 1.00 44.31 293 ASN A C 1
ATOM 2444 O O . ASN A 1 293 ? 25.547 -33.389 30.064 1.00 44.31 293 ASN A O 1
ATOM 2448 N N . ASN A 1 294 ? 26.288 -31.570 28.998 1.00 40.81 294 ASN A N 1
ATOM 2449 C CA . ASN A 1 294 ? 27.178 -32.322 28.093 1.00 40.81 294 ASN A CA 1
ATOM 2450 C C . ASN A 1 294 ? 28.689 -32.103 28.305 1.00 40.81 294 ASN A C 1
ATOM 2452 O O . ASN A 1 294 ? 29.490 -32.552 27.491 1.00 40.81 294 ASN A O 1
ATOM 2456 N N . ASN A 1 295 ? 29.098 -31.462 29.405 1.00 40.97 295 ASN A N 1
ATOM 2457 C CA . ASN A 1 295 ? 30.518 -31.215 29.705 1.00 40.97 295 ASN A CA 1
ATOM 2458 C C . ASN A 1 295 ? 31.146 -32.186 30.721 1.00 40.97 295 ASN A C 1
ATOM 2460 O O . ASN A 1 295 ? 32.292 -31.974 31.106 1.00 40.97 295 ASN A O 1
ATOM 2464 N N . ASN A 1 296 ? 30.457 -33.258 31.137 1.00 42.34 296 ASN A N 1
ATOM 2465 C CA . ASN A 1 296 ? 30.964 -34.146 32.198 1.00 42.34 296 ASN A CA 1
ATOM 2466 C C . ASN A 1 296 ? 31.163 -35.617 31.809 1.00 42.34 296 ASN A C 1
ATOM 2468 O O . ASN A 1 296 ? 31.240 -36.494 32.666 1.00 42.34 296 ASN A O 1
ATOM 2472 N N . SER A 1 297 ? 31.279 -35.929 30.522 1.00 41.06 297 SER A N 1
ATOM 2473 C CA . SER A 1 297 ? 31.604 -37.289 30.081 1.00 41.06 297 SER A CA 1
ATOM 2474 C C . SER A 1 297 ? 32.384 -37.248 28.780 1.00 41.06 297 SER A C 1
ATOM 2476 O O . SER A 1 297 ? 31.789 -37.249 27.714 1.00 41.06 297 SER A O 1
ATOM 2478 N N . ASN A 1 298 ? 33.713 -37.149 28.874 1.00 34.25 298 ASN A N 1
ATOM 2479 C CA . ASN A 1 298 ? 34.654 -37.808 27.960 1.00 34.25 298 ASN A CA 1
ATOM 2480 C C . ASN A 1 298 ? 36.090 -37.541 28.414 1.00 34.25 298 ASN A C 1
ATOM 2482 O O . ASN A 1 298 ? 36.828 -36.748 27.838 1.00 34.25 298 ASN A O 1
ATOM 2486 N N . ASN A 1 299 ? 36.484 -38.242 29.476 1.00 39.53 299 ASN A N 1
ATOM 2487 C CA . ASN A 1 299 ? 37.882 -38.399 29.845 1.00 39.53 299 ASN A CA 1
ATOM 2488 C C . ASN A 1 299 ? 38.159 -39.869 30.190 1.00 39.53 299 ASN A C 1
ATOM 2490 O O . ASN A 1 299 ? 38.457 -40.207 31.329 1.00 39.53 299 ASN A O 1
ATOM 2494 N N . LYS A 1 300 ? 37.974 -40.767 29.215 1.00 38.16 300 LYS A N 1
ATOM 2495 C CA . LYS A 1 300 ? 38.572 -42.112 29.194 1.00 38.16 300 LYS A CA 1
ATOM 2496 C C . LYS A 1 300 ? 38.216 -42.810 27.885 1.00 38.16 300 LYS A C 1
ATOM 2498 O O . LYS A 1 300 ? 37.109 -43.301 27.738 1.00 38.16 300 LYS A O 1
ATOM 2503 N N . GLN A 1 301 ? 39.167 -42.850 26.961 1.00 37.62 301 GLN A N 1
ATOM 2504 C CA . GLN A 1 301 ? 39.641 -44.061 26.278 1.00 37.62 301 GLN A CA 1
ATOM 2505 C C . GLN A 1 301 ? 40.372 -43.660 24.999 1.00 37.62 301 GLN A C 1
ATOM 2507 O O . GLN A 1 301 ? 39.814 -43.208 24.006 1.00 37.62 301 GLN A O 1
ATOM 2512 N N . LYS A 1 302 ? 41.685 -43.814 25.096 1.00 40.25 302 LYS A N 1
ATOM 2513 C CA . LYS A 1 302 ? 42.675 -43.718 24.042 1.00 40.25 302 LYS A CA 1
ATOM 2514 C C . LYS A 1 302 ? 43.141 -45.157 23.827 1.00 40.25 302 LYS A C 1
ATOM 2516 O O . LYS A 1 302 ? 43.685 -45.699 24.785 1.00 40.25 302 LYS A O 1
ATOM 2521 N N . LYS A 1 303 ? 42.935 -45.738 22.639 1.00 37.22 303 LYS A N 1
ATOM 2522 C CA . LYS A 1 303 ? 43.929 -46.515 21.859 1.00 37.22 303 LYS A CA 1
ATOM 2523 C C . LYS A 1 303 ? 43.305 -47.497 20.857 1.00 37.22 303 LYS A C 1
ATOM 2525 O O . LYS A 1 303 ? 42.424 -48.255 21.229 1.00 37.22 303 LYS A O 1
ATOM 2530 N N . GLU A 1 304 ? 43.947 -47.516 19.677 1.00 34.62 304 GLU A N 1
ATOM 2531 C CA . GLU A 1 304 ? 44.069 -48.628 18.705 1.00 34.62 304 GLU A CA 1
ATOM 2532 C C . GLU A 1 304 ? 42.784 -48.908 17.885 1.00 34.62 304 GLU A C 1
ATOM 2534 O O . GLU A 1 304 ? 41.704 -48.994 18.437 1.00 34.62 304 GLU A O 1
ATOM 2539 N N . LEU A 1 305 ? 42.754 -48.958 16.545 1.00 33.69 305 LEU A N 1
ATOM 2540 C CA . LEU A 1 305 ? 43.693 -49.474 15.544 1.00 33.69 305 LEU A CA 1
ATOM 2541 C C . LEU A 1 305 ? 43.518 -48.785 14.164 1.00 33.69 305 LEU A C 1
ATOM 2543 O O . LEU A 1 305 ? 42.624 -47.976 13.939 1.00 33.69 305 LEU A O 1
ATOM 2547 N N . ARG A 1 306 ? 44.454 -49.123 13.271 1.00 32.41 306 ARG A N 1
ATOM 2548 C CA . ARG A 1 306 ? 44.747 -48.594 11.929 1.00 32.41 306 ARG A CA 1
ATOM 2549 C C . ARG A 1 306 ? 43.754 -49.017 10.830 1.00 32.41 306 ARG A C 1
ATOM 2551 O O . ARG A 1 306 ? 43.144 -50.068 10.934 1.00 32.41 306 ARG A O 1
ATOM 2558 N N . ASN A 1 307 ? 43.763 -48.215 9.755 1.00 32.97 307 ASN A N 1
ATOM 2559 C CA . ASN A 1 307 ? 43.619 -48.528 8.320 1.00 32.97 307 ASN A CA 1
ATOM 2560 C C . ASN A 1 307 ? 42.775 -49.739 7.889 1.00 32.97 307 ASN A C 1
ATOM 2562 O O . ASN A 1 307 ? 43.164 -50.876 8.128 1.00 32.97 307 ASN A O 1
ATOM 2566 N N . THR A 1 308 ? 41.802 -49.502 7.007 1.00 31.42 308 THR A N 1
ATOM 2567 C CA . THR A 1 308 ? 41.861 -49.937 5.593 1.00 31.42 308 THR A CA 1
ATOM 2568 C C . THR A 1 308 ? 40.702 -49.330 4.803 1.00 31.42 308 THR A C 1
ATOM 2570 O O . THR A 1 308 ? 39.617 -49.107 5.333 1.00 31.42 308 THR A O 1
ATOM 2573 N N . ASN A 1 309 ? 40.997 -49.001 3.544 1.00 36.38 309 ASN A N 1
ATOM 2574 C CA . ASN A 1 309 ? 40.013 -48.776 2.495 1.00 36.38 309 ASN A CA 1
ATOM 2575 C C . ASN A 1 309 ? 39.145 -50.025 2.355 1.00 36.38 309 ASN A C 1
ATOM 2577 O O . ASN A 1 309 ? 39.707 -51.113 2.362 1.00 36.38 309 ASN A O 1
ATOM 2581 N N . ASP A 1 310 ? 37.843 -49.855 2.142 1.00 31.23 310 ASP A N 1
ATOM 2582 C CA . ASP A 1 310 ? 37.165 -50.509 1.026 1.00 31.23 310 ASP A CA 1
ATOM 2583 C C . ASP A 1 310 ? 35.769 -49.932 0.785 1.00 31.23 310 ASP A C 1
ATOM 2585 O O . ASP A 1 310 ? 35.110 -49.379 1.667 1.00 31.23 310 ASP A O 1
ATOM 2589 N N . ASN A 1 311 ? 35.399 -50.016 -0.490 1.00 35.03 311 ASN A N 1
ATOM 2590 C CA . ASN A 1 311 ? 34.102 -49.724 -1.075 1.00 35.03 311 ASN A CA 1
ATOM 2591 C C . ASN A 1 311 ? 32.948 -50.310 -0.263 1.00 35.03 311 ASN A C 1
ATOM 2593 O O . ASN A 1 311 ? 32.944 -51.511 -0.031 1.00 35.03 311 ASN A O 1
ATOM 2597 N N . GLU A 1 312 ? 31.883 -49.532 -0.052 1.00 32.03 312 GLU A N 1
ATOM 2598 C CA . GLU A 1 312 ? 30.544 -50.110 -0.142 1.00 32.03 312 GLU A CA 1
ATOM 2599 C C . GLU A 1 312 ? 29.453 -49.079 -0.449 1.00 32.03 312 GLU A C 1
ATOM 2601 O O . GLU A 1 312 ? 29.418 -47.952 0.046 1.00 32.03 312 GLU A O 1
ATOM 2606 N N . GLN A 1 313 ? 28.569 -49.510 -1.346 1.00 36.19 313 GLN A N 1
ATOM 2607 C CA . GLN A 1 313 ? 27.375 -48.831 -1.817 1.00 36.19 313 GLN A CA 1
ATOM 2608 C C . GLN A 1 313 ? 26.417 -48.548 -0.658 1.00 36.19 313 GLN A C 1
ATOM 2610 O O . GLN A 1 313 ? 25.879 -49.475 -0.057 1.00 36.19 313 GLN A O 1
ATOM 2615 N N . ILE A 1 314 ? 26.085 -47.277 -0.425 1.00 33.31 314 ILE A N 1
ATOM 2616 C CA . ILE A 1 314 ? 24.946 -46.921 0.426 1.00 33.31 314 ILE A CA 1
ATOM 2617 C C . ILE A 1 314 ? 23.780 -46.494 -0.461 1.00 33.31 314 ILE A C 1
ATOM 2619 O O . ILE A 1 314 ? 23.702 -45.378 -0.977 1.00 33.31 314 ILE A O 1
ATOM 2623 N N . LYS A 1 315 ? 22.857 -47.447 -0.611 1.00 32.50 315 LYS A N 1
ATOM 2624 C CA . LYS A 1 315 ? 21.454 -47.235 -0.961 1.00 32.50 315 LYS A CA 1
ATOM 2625 C C . LYS A 1 315 ? 20.852 -46.249 0.041 1.00 32.50 315 LYS A C 1
ATOM 2627 O O . LYS A 1 315 ? 20.732 -46.578 1.219 1.00 32.50 315 LYS A O 1
ATOM 2632 N N . TYR A 1 316 ? 20.409 -45.084 -0.424 1.00 26.36 316 TYR A N 1
ATOM 2633 C CA . TYR A 1 316 ? 19.483 -44.267 0.351 1.00 26.36 316 TYR A CA 1
ATOM 2634 C C . TYR A 1 316 ? 18.050 -44.630 -0.016 1.00 26.36 316 TYR A C 1
ATOM 2636 O O . TYR A 1 316 ? 17.577 -44.450 -1.135 1.00 26.36 316 TYR A O 1
ATOM 2644 N N . THR A 1 317 ? 17.393 -45.192 0.986 1.00 30.14 317 THR A N 1
ATOM 2645 C CA . THR A 1 317 ? 15.974 -45.484 1.085 1.00 30.14 317 THR A CA 1
ATOM 2646 C C . THR A 1 317 ? 15.135 -44.222 0.891 1.00 30.14 317 THR A C 1
ATOM 2648 O O . THR A 1 317 ? 15.237 -43.270 1.666 1.00 30.14 317 THR A O 1
ATOM 2651 N N . ASN A 1 318 ? 14.260 -44.263 -0.114 1.00 31.41 318 ASN A N 1
ATOM 2652 C CA . ASN A 1 318 ? 13.069 -43.427 -0.209 1.00 31.41 318 ASN A CA 1
ATOM 2653 C C . ASN A 1 318 ? 12.169 -43.707 0.995 1.00 31.41 318 ASN A C 1
ATOM 2655 O O . ASN A 1 318 ? 11.766 -44.853 1.192 1.00 31.41 318 ASN A O 1
ATOM 2659 N N . ASN A 1 319 ? 11.811 -42.669 1.754 1.00 29.80 319 ASN A N 1
ATOM 2660 C CA . ASN A 1 319 ? 10.700 -42.759 2.689 1.00 29.80 319 ASN A CA 1
ATOM 2661 C C . ASN A 1 319 ? 9.671 -41.661 2.426 1.00 29.80 319 ASN A C 1
ATOM 2663 O O . ASN A 1 319 ? 9.978 -40.471 2.346 1.00 29.80 319 ASN A O 1
ATOM 2667 N N . ASN A 1 320 ? 8.449 -42.150 2.244 1.00 29.83 320 ASN A N 1
ATOM 2668 C CA . ASN A 1 320 ? 7.226 -41.460 1.890 1.00 29.83 320 ASN A CA 1
ATOM 2669 C C . ASN A 1 320 ? 6.835 -40.378 2.902 1.00 29.83 320 ASN A C 1
ATOM 2671 O O . ASN A 1 320 ? 6.801 -40.628 4.101 1.00 29.83 320 ASN A O 1
ATOM 2675 N N . ASN A 1 321 ? 6.359 -39.246 2.384 1.00 28.67 321 ASN A N 1
ATOM 2676 C CA . ASN A 1 321 ? 5.241 -38.521 2.981 1.00 28.67 321 ASN A CA 1
ATOM 2677 C C . ASN A 1 321 ? 4.253 -38.171 1.861 1.00 28.67 321 ASN A C 1
ATOM 2679 O O . ASN A 1 321 ? 4.345 -37.132 1.211 1.00 28.67 321 ASN A O 1
ATOM 2683 N N . GLN A 1 322 ? 3.326 -39.102 1.613 1.00 29.09 322 GLN A N 1
ATOM 2684 C CA . GLN A 1 322 ? 2.130 -38.886 0.806 1.00 29.09 322 GLN A CA 1
ATOM 2685 C C . GLN A 1 322 ? 1.217 -37.888 1.528 1.00 29.09 322 GLN A C 1
ATOM 2687 O O . GLN A 1 322 ? 0.518 -38.244 2.475 1.00 29.09 322 GLN A O 1
ATOM 2692 N N . ILE A 1 323 ? 1.181 -36.645 1.051 1.00 32.19 323 ILE A N 1
ATOM 2693 C CA . ILE A 1 323 ? 0.047 -35.753 1.294 1.00 32.19 323 ILE A CA 1
ATOM 2694 C C . ILE A 1 323 ? -0.976 -36.050 0.198 1.00 32.19 323 ILE A C 1
ATOM 2696 O O . ILE A 1 323 ? -0.746 -35.789 -0.983 1.00 32.19 323 ILE A O 1
ATOM 2700 N N . LYS A 1 324 ? -2.090 -36.659 0.607 1.00 30.55 324 LYS A N 1
ATOM 2701 C CA . LYS A 1 324 ? -3.265 -36.921 -0.225 1.00 30.55 324 LYS A CA 1
ATOM 2702 C C . LYS A 1 324 ? -3.860 -35.590 -0.696 1.00 30.55 324 LYS A C 1
ATOM 2704 O O . LYS A 1 324 ? -4.437 -34.863 0.105 1.00 30.55 324 LYS A O 1
ATOM 2709 N N . TYR A 1 325 ? -3.773 -35.310 -1.993 1.00 27.94 325 TYR A N 1
ATOM 2710 C CA . TYR A 1 325 ? -4.683 -34.390 -2.671 1.00 27.94 325 TYR A CA 1
ATOM 2711 C C . TYR A 1 325 ? -5.782 -35.224 -3.326 1.00 27.94 325 TYR A C 1
ATOM 2713 O O . TYR A 1 325 ? -5.556 -35.877 -4.342 1.00 27.94 325 TYR A O 1
ATOM 2721 N N . THR A 1 326 ? -6.966 -35.245 -2.721 1.00 34.84 326 THR A N 1
ATOM 2722 C CA . THR A 1 326 ? -8.173 -35.783 -3.353 1.00 34.84 326 THR A CA 1
ATOM 2723 C C . THR A 1 326 ? -8.870 -34.688 -4.159 1.00 34.84 326 THR A C 1
ATOM 2725 O O . THR A 1 326 ? -9.216 -33.636 -3.631 1.00 34.84 326 THR A O 1
ATOM 2728 N N . ASN A 1 327 ? -9.018 -34.981 -5.451 1.00 39.50 327 ASN A N 1
ATOM 2729 C CA . ASN A 1 327 ? -9.939 -34.471 -6.470 1.00 39.50 327 ASN A CA 1
ATOM 2730 C C . ASN A 1 327 ? -10.989 -33.422 -6.057 1.00 39.50 327 ASN A C 1
ATOM 2732 O O . ASN A 1 327 ? -11.979 -33.758 -5.422 1.00 39.50 327 ASN A O 1
ATOM 2736 N N . ASN A 1 328 ? -10.851 -32.204 -6.599 1.00 38.97 328 ASN A N 1
ATOM 2737 C CA . ASN A 1 328 ? -11.924 -31.197 -6.691 1.00 38.97 328 ASN A CA 1
ATOM 2738 C C . ASN A 1 328 ? -12.161 -30.696 -8.137 1.00 38.97 328 ASN A C 1
ATOM 2740 O O . ASN A 1 328 ? -12.710 -29.619 -8.357 1.00 38.97 328 ASN A O 1
ATOM 2744 N N . ASN A 1 329 ? -11.772 -31.477 -9.153 1.00 42.16 329 ASN A N 1
ATOM 2745 C CA . ASN A 1 329 ? -11.789 -31.030 -10.555 1.00 42.16 329 ASN A CA 1
ATOM 2746 C C . ASN A 1 329 ? -13.104 -31.286 -11.325 1.00 42.16 329 ASN A C 1
ATOM 2748 O O . ASN A 1 329 ? -13.205 -30.915 -12.493 1.00 42.16 329 ASN A O 1
ATOM 2752 N N . GLU A 1 330 ? -14.128 -31.877 -10.702 1.00 43.72 330 GLU A N 1
ATOM 2753 C CA . GLU A 1 330 ? -15.411 -32.160 -11.376 1.00 43.72 330 GLU A CA 1
ATOM 2754 C C . GLU A 1 330 ? -16.515 -31.125 -11.109 1.00 43.72 330 GLU A C 1
ATOM 2756 O O . GLU A 1 330 ? -17.434 -30.993 -11.918 1.00 43.72 330 GLU A O 1
ATOM 2761 N N . GLN A 1 331 ? -16.414 -30.314 -10.050 1.00 43.81 331 GLN A N 1
ATOM 2762 C CA . GLN A 1 331 ? -17.399 -29.252 -9.790 1.00 43.81 331 GLN A CA 1
ATOM 2763 C C . GLN A 1 331 ? -17.172 -27.996 -10.648 1.00 43.81 331 GLN A C 1
ATOM 2765 O O . GLN A 1 331 ? -18.132 -27.319 -11.011 1.00 43.81 331 GLN A O 1
ATOM 2770 N N . ILE A 1 332 ? -15.934 -27.728 -11.078 1.00 49.59 332 ILE A N 1
ATOM 2771 C CA . ILE A 1 332 ? -15.606 -26.538 -11.884 1.00 49.59 332 ILE A CA 1
ATOM 2772 C C . ILE A 1 332 ? -16.118 -26.670 -13.332 1.00 49.59 332 ILE A C 1
ATOM 2774 O O . ILE A 1 332 ? -16.541 -25.684 -13.932 1.00 49.59 332 ILE A O 1
ATOM 2778 N N . LYS A 1 333 ? -16.192 -27.889 -13.888 1.00 48.34 333 LYS A N 1
ATOM 2779 C CA . LYS A 1 333 ? 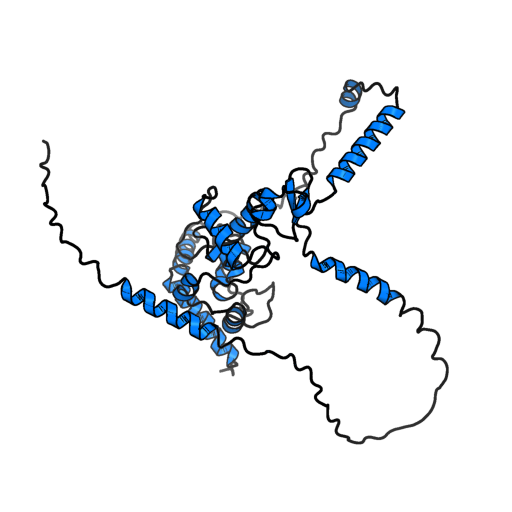-16.709 -28.097 -15.255 1.00 48.34 333 LYS A CA 1
ATOM 2780 C C . LYS A 1 333 ? -18.225 -27.909 -15.377 1.00 48.34 333 LYS A C 1
ATOM 2782 O O . LYS A 1 333 ? -18.688 -27.487 -16.433 1.00 48.34 333 LYS A O 1
ATOM 2787 N N . LYS A 1 334 ? -19.003 -28.158 -14.315 1.00 47.47 334 LYS A N 1
ATOM 2788 C CA . LYS A 1 334 ? -20.466 -27.975 -14.354 1.00 47.47 334 LYS A CA 1
ATOM 2789 C C . LYS A 1 334 ? -20.878 -26.500 -14.299 1.00 47.47 334 LYS A C 1
ATOM 2791 O O . LYS A 1 334 ? -21.832 -26.125 -14.979 1.00 47.47 334 LYS A O 1
ATOM 2796 N N . ASN A 1 335 ? -20.121 -25.652 -13.600 1.00 46.34 335 ASN A N 1
ATOM 2797 C CA . ASN A 1 335 ? -20.449 -24.226 -13.473 1.00 46.34 335 ASN A CA 1
ATOM 2798 C C . ASN A 1 335 ? -20.143 -23.410 -14.741 1.00 46.34 335 ASN A C 1
ATOM 2800 O O . ASN A 1 335 ? -20.884 -22.479 -15.040 1.00 46.34 335 ASN A O 1
ATOM 2804 N N . ASN A 1 336 ? -19.147 -23.803 -15.544 1.00 46.72 336 ASN A N 1
ATOM 2805 C CA . ASN A 1 336 ? -18.845 -23.109 -16.804 1.00 46.72 336 ASN A CA 1
ATOM 2806 C C . ASN A 1 336 ? -19.849 -23.408 -17.932 1.00 46.72 336 ASN A C 1
ATOM 2808 O O . ASN A 1 336 ? -20.001 -22.589 -18.831 1.00 46.72 336 ASN A O 1
ATOM 2812 N N . SER A 1 337 ? -20.577 -24.533 -17.884 1.00 48.53 337 SER A N 1
ATOM 2813 C CA . SER A 1 337 ? -21.606 -24.832 -18.898 1.00 48.53 337 SER A CA 1
ATOM 2814 C C . SER A 1 337 ? -22.857 -23.951 -18.766 1.00 48.53 337 SER A C 1
ATOM 2816 O O . SER A 1 337 ? -23.410 -23.529 -19.774 1.00 48.53 337 SER A O 1
ATOM 2818 N N . LYS A 1 338 ? -23.246 -23.575 -17.538 1.00 46.62 338 LYS A N 1
ATOM 2819 C CA . LYS A 1 338 ? -24.425 -22.725 -17.279 1.00 46.62 338 LYS A CA 1
ATOM 2820 C C . LYS A 1 338 ? -24.219 -21.240 -17.590 1.00 46.62 338 LYS A C 1
ATOM 2822 O O . LYS A 1 338 ? -25.199 -20.515 -17.708 1.00 46.62 338 LYS A O 1
ATOM 2827 N N . ILE A 1 339 ? -22.971 -20.782 -17.694 1.00 49.44 339 ILE A N 1
ATOM 2828 C CA . ILE A 1 339 ? -22.650 -19.376 -17.992 1.00 49.44 339 ILE A CA 1
ATOM 2829 C C . ILE A 1 339 ? -22.656 -19.118 -19.506 1.00 49.44 339 ILE A C 1
ATOM 2831 O O . ILE A 1 339 ? -22.989 -18.020 -19.934 1.00 49.44 339 ILE A O 1
ATOM 2835 N N . ASN A 1 340 ? -22.365 -20.127 -20.331 1.00 48.25 340 ASN A N 1
ATOM 2836 C CA . ASN A 1 340 ? -22.372 -19.951 -21.786 1.00 48.25 340 ASN A CA 1
ATOM 2837 C C . ASN A 1 340 ? -23.791 -19.966 -22.382 1.00 48.25 340 ASN A C 1
ATOM 2839 O O . ASN A 1 340 ? -24.026 -19.314 -23.392 1.00 48.25 340 ASN A O 1
ATOM 2843 N N . GLU A 1 341 ? -24.750 -20.626 -21.728 1.00 47.22 341 GLU A N 1
ATOM 2844 C CA . GLU A 1 341 ? -26.147 -20.696 -22.192 1.00 47.22 341 GLU A CA 1
ATOM 2845 C C . GLU A 1 341 ? -26.935 -19.396 -21.921 1.00 47.22 341 GLU A C 1
ATOM 2847 O O . GLU A 1 341 ? -27.873 -19.064 -22.641 1.00 47.22 341 GLU A O 1
ATOM 2852 N N . THR A 1 342 ? -26.538 -18.600 -20.921 1.00 48.47 342 THR A N 1
ATOM 2853 C CA . THR A 1 342 ? -27.188 -17.315 -20.601 1.00 48.47 342 THR A CA 1
ATOM 2854 C C . THR A 1 342 ? -26.688 -16.144 -21.449 1.00 48.47 342 THR A C 1
ATOM 2856 O O . THR A 1 342 ? -27.401 -15.151 -21.589 1.00 48.47 342 THR A O 1
ATOM 2859 N N . VAL A 1 343 ? -25.506 -16.254 -22.062 1.00 50.94 343 VAL A N 1
ATOM 2860 C CA . VAL A 1 343 ? -24.927 -15.194 -22.909 1.00 50.94 343 VAL A CA 1
ATOM 2861 C C . VAL A 1 343 ? -25.500 -15.220 -24.336 1.00 50.94 343 VAL A C 1
ATOM 2863 O O . VAL A 1 343 ? -25.587 -14.173 -24.977 1.00 50.94 343 VAL A O 1
ATOM 2866 N N . GLU A 1 344 ? -25.985 -16.365 -24.825 1.00 47.97 344 GLU A N 1
ATOM 2867 C CA . GLU A 1 344 ? -26.608 -16.462 -26.158 1.00 47.97 344 GLU A CA 1
ATOM 2868 C C . GLU A 1 344 ? -28.030 -15.878 -26.232 1.00 47.97 344 GLU A C 1
ATOM 2870 O O . GLU A 1 344 ? -28.477 -15.490 -27.309 1.00 47.97 344 GLU A O 1
ATOM 2875 N N . ILE A 1 345 ? -28.727 -15.720 -25.102 1.00 50.81 345 ILE A N 1
ATOM 2876 C CA . ILE A 1 345 ? -30.118 -15.230 -25.091 1.00 50.81 345 ILE A CA 1
ATOM 2877 C C . ILE A 1 345 ? -30.197 -13.688 -25.135 1.00 50.81 345 ILE A C 1
ATOM 2879 O O . ILE A 1 345 ? -31.217 -13.135 -25.537 1.00 50.81 345 ILE A O 1
ATOM 2883 N N . MET A 1 346 ? -29.122 -12.960 -24.807 1.00 45.28 346 MET A N 1
ATOM 2884 C CA . MET A 1 346 ? -29.147 -11.486 -24.739 1.00 45.28 346 MET A CA 1
ATOM 2885 C C . MET A 1 346 ? -28.714 -10.750 -26.021 1.00 45.28 346 MET A C 1
ATOM 2887 O O . MET A 1 346 ? -28.846 -9.530 -26.085 1.00 45.28 346 MET A O 1
ATOM 2891 N N . ASN A 1 347 ? -28.257 -11.450 -27.065 1.00 50.12 347 ASN A N 1
ATOM 2892 C CA . ASN A 1 347 ? -27.683 -10.810 -28.260 1.00 50.12 347 ASN A CA 1
ATOM 2893 C C . ASN A 1 347 ? -28.636 -10.642 -29.462 1.00 50.12 347 ASN A C 1
ATOM 2895 O O . ASN A 1 347 ? -28.192 -10.179 -30.511 1.00 50.12 347 ASN A O 1
ATOM 2899 N N . ASN A 1 348 ? -29.932 -10.951 -29.331 1.00 48.16 348 ASN A N 1
ATOM 2900 C CA . ASN A 1 348 ? -30.861 -10.926 -30.474 1.00 48.16 348 ASN A CA 1
ATOM 2901 C C . ASN A 1 348 ? -31.823 -9.729 -30.573 1.00 48.16 348 ASN A C 1
ATOM 2903 O O . ASN A 1 348 ? -32.561 -9.670 -31.550 1.00 48.16 348 ASN A O 1
ATOM 2907 N N . ASP A 1 349 ? -31.794 -8.745 -29.665 1.00 50.66 349 ASP A N 1
ATOM 2908 C CA . ASP A 1 349 ? -32.922 -7.796 -29.570 1.00 50.66 349 ASP A CA 1
ATOM 2909 C C . ASP A 1 349 ? -32.611 -6.291 -29.605 1.00 50.66 349 ASP A C 1
ATOM 2911 O O . ASP A 1 349 ? -33.414 -5.496 -29.125 1.00 50.66 349 ASP A O 1
ATOM 2915 N N . HIS A 1 350 ? -31.513 -5.828 -30.218 1.00 47.16 350 HIS A N 1
ATOM 2916 C CA . HIS A 1 350 ? -31.296 -4.38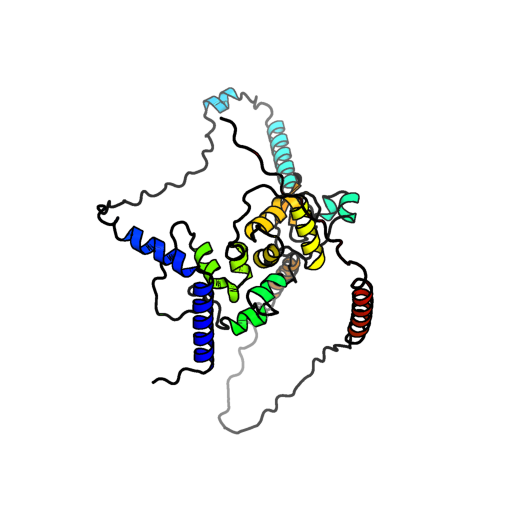0 -30.432 1.00 47.16 350 HIS A CA 1
ATOM 2917 C C . HIS A 1 350 ? -30.891 -4.025 -31.872 1.00 47.16 350 HIS A C 1
ATOM 2919 O O . HIS A 1 350 ? -29.720 -3.877 -32.216 1.00 47.16 350 HIS A O 1
ATOM 2925 N N . ARG A 1 351 ? -31.902 -3.808 -32.725 1.00 46.06 351 ARG A N 1
ATOM 2926 C CA . ARG A 1 351 ? -31.760 -3.160 -34.039 1.00 46.06 351 ARG A CA 1
ATOM 2927 C C . ARG A 1 351 ? -31.887 -1.633 -33.869 1.00 46.06 351 ARG A C 1
ATOM 2929 O O . ARG A 1 351 ? -32.956 -1.172 -33.464 1.00 46.06 351 ARG A O 1
ATOM 2936 N N . PRO A 1 352 ? -30.864 -0.815 -34.178 1.00 48.44 352 PRO A N 1
ATOM 2937 C CA . PRO A 1 352 ? -30.952 0.628 -33.978 1.00 48.44 352 PRO A CA 1
ATOM 2938 C C . PRO A 1 352 ? -31.821 1.292 -35.057 1.00 48.44 352 PRO A C 1
ATOM 2940 O O . PRO A 1 352 ? -31.640 1.082 -36.258 1.00 48.44 352 PRO A O 1
ATOM 2943 N N . LYS A 1 353 ? -32.776 2.125 -34.623 1.00 48.88 353 LYS A N 1
ATOM 2944 C CA . LYS A 1 353 ? -33.566 3.001 -35.499 1.00 48.88 353 LYS A CA 1
ATOM 2945 C C . LYS A 1 353 ? -32.706 4.192 -35.935 1.00 48.88 353 LYS A C 1
ATOM 2947 O O . LYS A 1 353 ? -32.248 4.974 -35.107 1.00 48.88 353 LYS A O 1
ATOM 2952 N N . ASN A 1 354 ? -32.526 4.341 -37.246 1.00 40.03 354 ASN A N 1
ATOM 2953 C CA . ASN A 1 354 ? -31.855 5.478 -37.876 1.00 40.03 354 ASN A CA 1
ATOM 2954 C C . ASN A 1 354 ? -32.610 6.794 -37.611 1.00 40.03 354 ASN A C 1
ATOM 2956 O O . ASN A 1 354 ? -33.646 7.047 -38.229 1.00 40.03 354 ASN A O 1
ATOM 2960 N N . HIS A 1 355 ? -32.066 7.668 -36.760 1.00 44.75 355 HIS A N 1
ATOM 2961 C CA . HIS A 1 355 ? -32.507 9.060 -36.662 1.00 44.75 355 HIS A CA 1
ATOM 2962 C C . HIS A 1 355 ? -31.704 9.950 -37.622 1.00 44.75 355 HIS A C 1
ATOM 2964 O O . HIS A 1 355 ? -30.512 10.190 -37.442 1.00 44.75 355 HIS A O 1
ATOM 2970 N N . LYS A 1 356 ? -32.387 10.460 -38.655 1.00 46.34 356 LYS A N 1
ATOM 2971 C CA . LYS A 1 356 ? -31.901 11.525 -39.543 1.00 46.34 356 LYS A CA 1
ATOM 2972 C C . LYS A 1 356 ? -31.777 12.835 -38.754 1.00 46.34 356 LYS A C 1
ATOM 2974 O O . LYS A 1 356 ? -32.790 13.399 -38.350 1.00 46.34 356 LYS A O 1
ATOM 2979 N N . TYR A 1 357 ? -30.560 13.349 -38.590 1.00 42.69 357 TYR A N 1
ATOM 2980 C CA . TYR A 1 357 ? -30.326 14.703 -38.082 1.00 42.69 357 TYR A CA 1
ATOM 2981 C C . TYR A 1 357 ? -30.402 15.729 -39.221 1.00 42.69 357 TYR A C 1
ATOM 2983 O O . TYR A 1 357 ? -29.641 15.670 -40.186 1.00 42.69 357 TYR A O 1
ATOM 2991 N N . SER A 1 358 ? -31.324 16.689 -39.105 1.00 47.03 358 SER A N 1
ATOM 2992 C CA . SER A 1 358 ? -31.431 17.848 -39.994 1.00 47.03 358 SER A CA 1
ATOM 2993 C C . SER A 1 358 ? -30.433 18.941 -39.589 1.00 47.03 358 SER A C 1
ATOM 2995 O O . SER A 1 358 ? -30.513 19.486 -38.486 1.00 47.03 358 SER A O 1
ATOM 2997 N N . LEU A 1 359 ? -29.529 19.308 -40.496 1.00 46.16 359 LEU A N 1
ATOM 2998 C CA . LEU A 1 359 ? -28.607 20.439 -40.358 1.00 46.16 359 LEU A CA 1
ATOM 2999 C C . LEU A 1 359 ? -29.361 21.780 -40.455 1.00 46.16 359 LEU A C 1
ATOM 3001 O O . LEU A 1 359 ? -29.804 22.173 -41.534 1.00 46.16 359 LEU A O 1
ATOM 3005 N N . ARG A 1 360 ? -29.467 22.528 -39.347 1.00 51.00 360 ARG A N 1
ATOM 3006 C CA . ARG A 1 360 ? -29.872 23.948 -39.365 1.00 51.00 360 ARG A CA 1
ATOM 3007 C C . ARG A 1 360 ? -28.640 24.845 -39.512 1.00 51.00 360 ARG A C 1
ATOM 3009 O O . ARG A 1 360 ? -27.845 24.982 -38.587 1.00 51.00 360 ARG A O 1
ATOM 3016 N N . LYS A 1 361 ? -28.522 25.493 -40.674 1.00 57.12 361 LYS A N 1
ATOM 3017 C CA . LYS A 1 361 ? -27.571 26.582 -40.951 1.00 57.12 361 LYS A CA 1
ATOM 3018 C C . LYS A 1 361 ? -27.922 27.811 -40.098 1.00 57.12 361 LYS A C 1
ATOM 3020 O O . LYS A 1 361 ? -29.042 28.311 -40.181 1.00 57.12 361 LYS A O 1
ATOM 3025 N N . ARG A 1 362 ? -26.972 28.325 -39.309 1.00 55.75 362 ARG A N 1
ATOM 3026 C CA . ARG A 1 362 ? -27.064 29.657 -38.683 1.00 55.75 362 ARG A CA 1
ATOM 3027 C C . ARG A 1 362 ? -26.459 30.698 -39.629 1.00 55.75 362 ARG A C 1
ATOM 3029 O O . ARG A 1 362 ? -25.341 30.517 -40.099 1.00 55.75 362 ARG A O 1
ATOM 3036 N N . LYS A 1 363 ? -27.218 31.759 -39.919 1.00 55.50 363 LYS A N 1
ATOM 3037 C CA . LYS A 1 363 ? -26.750 32.947 -40.653 1.00 55.50 363 LYS A CA 1
ATOM 3038 C C . LYS A 1 363 ? -25.827 33.798 -39.762 1.00 55.50 363 LYS A C 1
ATOM 3040 O O . LYS A 1 363 ? -26.072 33.851 -38.554 1.00 55.50 363 LYS A O 1
ATOM 3045 N N . PRO A 1 364 ? -24.823 34.482 -40.334 1.00 62.94 364 PRO A N 1
ATOM 3046 C CA . PRO A 1 364 ? -24.011 35.453 -39.610 1.00 62.94 364 PRO A CA 1
ATOM 3047 C C . PRO A 1 364 ? -24.812 36.742 -39.373 1.00 62.94 364 PRO A C 1
ATOM 3049 O O . PRO A 1 364 ? -25.614 37.143 -40.219 1.00 62.94 364 PRO A O 1
ATOM 3052 N N . LYS A 1 365 ? -24.614 37.365 -38.209 1.00 63.34 365 LYS A N 1
ATOM 3053 C CA . LYS A 1 365 ? -25.083 38.727 -37.933 1.00 63.34 365 LYS A CA 1
ATOM 3054 C C . LYS A 1 365 ? -24.012 39.711 -38.411 1.00 63.34 365 LYS A C 1
ATOM 3056 O O . LYS A 1 365 ? -22.838 39.491 -38.121 1.00 63.34 365 LYS A O 1
ATOM 3061 N N . LEU A 1 366 ? -24.468 40.707 -39.169 1.00 65.94 366 LEU A N 1
ATOM 3062 C CA . LEU A 1 366 ? -23.753 41.934 -39.524 1.00 65.94 366 LEU A CA 1
ATOM 3063 C C . LEU A 1 366 ? -23.541 42.811 -38.291 1.00 65.94 366 LEU A C 1
ATOM 3065 O O . LEU A 1 366 ? -24.437 42.779 -37.410 1.00 65.94 366 LEU A O 1
#

Organism: NCBI:txid1754192

Sequence (366 aa):
MDNINEYEKQRLENIRRNQEKLKELNLLSASLLFEDLSKEKNKKRKRTYEKKKTKEVKPVYKRITRNQAKLLNINVNNKEEVMKQDVKIKKEIEEEGKLIPAEEYFPEEVKNKAIIVDGHFNGWINPELIEKYHFEKSAKEAWDNNGGGKYSHKNPLGEFKETIKSVKPRNWSAAKYVASKLFQKNPNAYFYRHLEPGLTQNIGDWDDEEKELFIKIAKEFGCGDKWGIFSSYIPKRVGYQCANYYRQVIIPEGLIFDPNYKFSKWGKAIYCGSYNSKTKKNRKSDKNNDKENNNNSNNKQKKELRNTNDNEQIKYTNNNNQIKYTNNNEQIKKNNSKINETVEIMNNDHRPKNHKYSLRKRKPKL

Foldseek 3Di:
DDPQDPVRVLQVVLVVVVVVVCVVLVVVVVQVVVVVVVVVPPPDDPDPDDPPPPDPPDPCPPPCDPVNVVVVPPVCPCVVVVVVVVVVVVVVVVQLPDWAALVVQDDPVLVVQAAEFALDFQDFADVVCCVVVVADPDLVCLQVSQDVDDCDPVCNNNDDPPCPVPPDDPPDDPQQRVLCSCVSNQQLSVQQRDAPRPDAADPDDDDPVLVVQLLVSCNVGNHNDSQSRSCSSRPRDGSPRSNVCCQPPCVLVSNYGYRQWTARPVSHIDGNPNPVPPVVVVVVVVVVVVPPPPPPDDDDDDDDDDDDDDDDDDDDDDDDDDDDDDDPPPVVVVVVVVVVVVVVVPPPDDDDDDDDDDDDDDDDDD